Protein AF-A0A842URD5-F1 (afdb_monomer_lite)

pLDDT: mean 76.76, std 16.92, range [31.19, 93.69]

Structure (mmCIF, N/CA/C/O backbone):
data_AF-A0A842URD5-F1
#
_entry.id   AF-A0A842URD5-F1
#
loop_
_atom_site.group_PDB
_atom_site.id
_atom_site.type_symbol
_atom_site.label_atom_id
_atom_site.label_alt_id
_atom_site.label_comp_id
_atom_site.label_asym_id
_atom_site.label_entity_id
_atom_site.label_seq_id
_atom_site.pdbx_PDB_ins_code
_atom_site.Cartn_x
_atom_site.Cartn_y
_atom_site.Cartn_z
_atom_site.occupancy
_atom_site.B_iso_or_equiv
_atom_site.auth_seq_id
_atom_site.auth_comp_id
_atom_site.auth_asym_id
_atom_site.auth_atom_id
_atom_site.pdbx_PDB_model_num
ATOM 1 N N . MET A 1 1 ? -5.415 -25.106 41.824 1.00 40.09 1 MET A N 1
ATOM 2 C CA . MET A 1 1 ? -5.803 -23.867 41.121 1.00 40.09 1 MET A CA 1
ATOM 3 C C . MET A 1 1 ? -5.615 -24.145 39.651 1.00 40.09 1 MET A C 1
ATOM 5 O O . MET A 1 1 ? -4.480 -24.318 39.227 1.00 40.09 1 MET A O 1
ATOM 9 N N . GLU A 1 2 ? -6.712 -24.324 38.928 1.00 31.70 2 GLU A N 1
ATOM 10 C CA . GLU A 1 2 ? -6.684 -24.533 37.482 1.00 31.70 2 GLU A CA 1
ATOM 11 C C . GLU A 1 2 ? -6.420 -23.184 36.807 1.00 31.70 2 GLU A C 1
ATOM 13 O O . GLU A 1 2 ? -7.100 -22.195 37.068 1.00 31.70 2 GLU A O 1
ATOM 18 N N . THR A 1 3 ? -5.358 -23.124 36.011 1.00 33.69 3 THR A N 1
ATOM 19 C CA . THR A 1 3 ? -5.001 -21.979 35.174 1.00 33.69 3 THR A CA 1
ATOM 20 C C . THR A 1 3 ? -5.873 -21.987 33.925 1.00 33.69 3 THR A C 1
ATOM 22 O O . THR A 1 3 ? -5.652 -22.809 33.037 1.00 33.69 3 THR A O 1
ATOM 25 N N . GLU A 1 4 ? -6.831 -21.065 33.832 1.00 31.41 4 GLU A N 1
ATOM 26 C CA . GLU A 1 4 ? -7.475 -20.737 32.558 1.00 31.41 4 GLU A CA 1
ATOM 27 C C . GLU A 1 4 ? -6.452 -20.048 31.647 1.00 31.41 4 GLU A C 1
ATOM 29 O O . GLU A 1 4 ? -6.056 -18.898 31.848 1.00 31.41 4 GLU A O 1
ATOM 34 N N . VAL A 1 5 ? -5.982 -20.786 30.645 1.00 34.75 5 VAL A N 1
ATOM 35 C CA . VAL A 1 5 ? -5.224 -20.231 29.526 1.00 34.75 5 VAL A CA 1
ATOM 36 C C . VAL A 1 5 ? -6.236 -19.577 28.590 1.00 34.75 5 VAL A C 1
ATOM 38 O O . VAL A 1 5 ? -6.993 -20.267 27.912 1.00 34.75 5 VAL A O 1
ATOM 41 N N . VAL A 1 6 ? -6.275 -18.244 28.569 1.00 40.06 6 VAL A N 1
ATOM 42 C CA . VAL A 1 6 ? -7.093 -17.496 27.606 1.00 40.06 6 VAL A CA 1
ATOM 43 C C . VAL A 1 6 ? -6.452 -17.637 26.223 1.00 40.06 6 VAL A C 1
ATOM 45 O O . VAL A 1 6 ? -5.390 -17.075 25.952 1.00 40.06 6 VAL A O 1
ATOM 48 N N . ASP A 1 7 ? -7.081 -18.442 25.370 1.00 36.78 7 ASP A N 1
ATOM 49 C CA . ASP A 1 7 ? -6.640 -18.742 24.008 1.00 36.78 7 ASP A CA 1
ATOM 50 C C . ASP A 1 7 ? -7.129 -17.644 23.044 1.00 36.78 7 ASP A C 1
ATOM 52 O O . ASP A 1 7 ? -8.293 -17.606 22.641 1.00 36.78 7 ASP A O 1
ATOM 56 N N . PHE A 1 8 ? -6.243 -16.709 22.691 1.00 43.38 8 PHE A N 1
ATOM 57 C CA . PHE A 1 8 ? -6.520 -15.639 21.727 1.00 43.38 8 PHE A CA 1
ATOM 58 C C . PHE A 1 8 ? -6.320 -16.146 20.296 1.00 43.38 8 PHE A C 1
ATOM 60 O O . PHE A 1 8 ? -5.357 -15.784 19.617 1.00 43.38 8 PHE A O 1
ATOM 67 N N . ARG A 1 9 ? -7.221 -17.011 19.825 1.00 37.06 9 ARG A N 1
ATOM 68 C CA . ARG A 1 9 ? -7.189 -17.451 18.426 1.00 37.06 9 ARG A CA 1
ATOM 69 C C . ARG A 1 9 ? -7.555 -16.299 17.484 1.00 37.06 9 ARG A C 1
ATOM 71 O O . ARG A 1 9 ? -8.399 -15.469 17.832 1.00 37.06 9 ARG A O 1
ATOM 78 N N . PRO A 1 10 ? -6.989 -16.269 16.263 1.00 39.41 10 PRO A N 1
ATOM 79 C CA . PRO A 1 10 ? -7.524 -15.450 15.184 1.00 39.41 10 PRO A CA 1
ATOM 80 C C . PRO A 1 10 ? -9.012 -15.767 15.026 1.00 39.41 10 PRO A C 1
ATOM 82 O O . PRO A 1 10 ? -9.386 -16.943 15.033 1.00 39.41 10 PRO A O 1
ATOM 85 N N . ILE A 1 11 ? -9.852 -14.738 14.890 1.00 48.94 11 ILE A N 1
ATOM 86 C CA . ILE A 1 11 ? -11.279 -14.916 14.604 1.00 48.94 11 ILE A CA 1
ATOM 87 C C . ILE A 1 11 ? -11.372 -15.618 13.246 1.00 48.94 11 ILE A C 1
ATOM 89 O O . ILE A 1 11 ? -11.252 -14.992 12.195 1.00 48.94 11 ILE A O 1
ATOM 93 N N . THR A 1 12 ? -11.515 -16.939 13.284 1.00 40.09 12 THR A N 1
ATOM 94 C CA . THR A 1 12 ? -11.822 -17.775 12.130 1.00 40.09 12 THR A CA 1
ATOM 95 C C . THR A 1 12 ? -13.333 -17.893 12.050 1.00 40.09 12 THR A C 1
ATOM 97 O O . THR A 1 12 ? -14.020 -17.990 13.067 1.00 40.09 12 THR A O 1
ATOM 100 N N . ASP A 1 13 ? -13.850 -17.805 10.830 1.00 43.28 13 ASP A N 1
ATOM 101 C CA . ASP A 1 13 ? -15.269 -17.651 10.506 1.00 43.28 13 ASP A CA 1
ATOM 102 C C . ASP A 1 13 ? -16.054 -18.970 10.673 1.00 43.28 13 ASP A C 1
ATOM 104 O O . ASP A 1 13 ? -16.799 -19.403 9.798 1.00 43.28 13 ASP A O 1
ATOM 108 N N . CYS A 1 14 ? -15.875 -19.651 11.805 1.00 35.50 14 CYS A N 1
ATOM 109 C CA . CYS A 1 14 ? -16.468 -20.954 12.068 1.00 35.50 14 CYS A CA 1
ATOM 110 C C . CYS A 1 14 ? -17.190 -20.957 13.419 1.00 35.50 14 CYS A C 1
ATOM 112 O O . CYS A 1 14 ? -16.560 -21.042 14.468 1.00 35.50 14 CYS A O 1
ATOM 114 N N . GLY A 1 15 ? -18.526 -20.956 13.376 1.00 33.28 15 GLY A N 1
ATOM 115 C CA . GLY A 1 15 ? -19.343 -21.530 14.450 1.00 33.28 15 GLY A CA 1
ATOM 116 C C . GLY A 1 15 ? -20.158 -20.551 15.295 1.00 33.28 15 GLY A C 1
ATOM 117 O O . GLY A 1 15 ? -19.726 -20.109 16.350 1.00 33.28 15 GLY A O 1
ATOM 118 N N . VAL A 1 16 ? -21.384 -20.288 14.832 1.00 40.12 16 VAL A N 1
ATOM 119 C CA . VAL A 1 16 ? -22.633 -20.270 15.621 1.00 40.12 16 VAL A CA 1
ATOM 120 C C . VAL A 1 16 ? -22.532 -19.708 17.051 1.00 40.12 16 VAL A C 1
ATOM 122 O O . VAL A 1 16 ? -22.500 -20.485 17.984 1.00 40.12 16 VAL A O 1
ATOM 125 N N . TYR A 1 17 ? -22.565 -18.381 17.227 1.00 33.78 17 TYR A N 1
ATOM 126 C CA . TYR A 1 17 ? -23.251 -17.680 18.333 1.00 33.78 17 TYR A CA 1
ATOM 127 C C . TYR A 1 17 ? -23.357 -16.172 17.991 1.00 33.78 17 TYR A C 1
ATOM 129 O O . TYR A 1 17 ? -22.358 -15.487 17.795 1.00 33.78 17 TYR A O 1
ATOM 137 N N . TYR A 1 18 ? -24.603 -15.692 17.893 1.00 41.97 18 TYR A N 1
ATOM 138 C CA . TYR A 1 18 ? -25.088 -14.304 17.774 1.00 41.97 18 TYR A CA 1
ATOM 139 C C . TYR A 1 18 ? -24.598 -13.403 16.608 1.00 41.97 18 TYR A C 1
ATOM 141 O O . TYR A 1 18 ? -23.429 -13.046 16.464 1.00 41.97 18 TYR A O 1
ATOM 149 N N . ASN A 1 19 ? -25.583 -12.946 15.819 1.00 45.47 19 ASN A N 1
ATOM 150 C CA . ASN A 1 19 ? -25.526 -11.974 14.713 1.00 45.47 19 ASN A CA 1
ATOM 151 C C . ASN A 1 19 ? -25.097 -10.556 15.153 1.00 45.47 19 ASN A C 1
ATOM 153 O O . ASN A 1 19 ? -25.829 -9.586 14.962 1.00 45.47 19 ASN A O 1
ATOM 157 N N . LYS A 1 20 ? -23.907 -10.390 15.734 1.00 59.31 20 LYS A N 1
ATOM 158 C CA . LYS A 1 20 ? -23.281 -9.065 15.810 1.00 59.31 20 LYS A CA 1
ATOM 159 C C . LYS A 1 20 ? -22.538 -8.791 14.497 1.00 59.31 20 LYS A C 1
ATOM 161 O O . LYS A 1 20 ? -21.762 -9.650 14.064 1.00 59.31 20 LYS A O 1
ATOM 166 N N . PRO A 1 21 ? -22.737 -7.618 13.860 1.00 82.56 21 PRO A N 1
ATOM 167 C CA . PRO A 1 21 ? -21.911 -7.187 12.734 1.00 82.56 21 PRO A CA 1
ATOM 168 C C . PRO A 1 21 ? -20.426 -7.305 13.099 1.00 82.56 21 PRO A C 1
ATOM 170 O O . PRO A 1 21 ? -20.070 -7.039 14.246 1.00 82.56 21 PRO A O 1
ATOM 173 N N . LYS A 1 22 ? -19.556 -7.666 12.145 1.00 85.00 22 LYS A N 1
ATOM 174 C CA . LYS A 1 22 ? -18.106 -7.860 12.374 1.00 85.00 22 LYS A CA 1
ATOM 175 C C . LYS A 1 22 ? -17.465 -6.714 13.176 1.00 85.00 22 LYS A C 1
ATOM 177 O O . LYS A 1 22 ? -16.695 -6.964 14.093 1.00 85.00 22 LYS A O 1
ATOM 182 N N . GLU A 1 23 ? -17.866 -5.472 12.905 1.00 87.62 23 GLU A N 1
ATOM 183 C CA . GLU A 1 23 ? -17.481 -4.286 13.689 1.00 87.62 23 GLU A CA 1
ATOM 184 C C . GLU A 1 23 ? -17.800 -4.399 15.183 1.00 87.62 23 GLU A C 1
ATOM 186 O O . GLU A 1 23 ? -16.939 -4.116 16.008 1.00 87.62 23 GLU A O 1
ATOM 191 N N . GLY A 1 24 ? -19.015 -4.827 15.535 1.00 87.81 24 GLY A N 1
ATOM 192 C CA . GLY A 1 24 ? -19.433 -4.986 16.926 1.00 87.81 24 GLY A CA 1
ATOM 193 C C . GLY A 1 24 ? -18.620 -6.053 17.654 1.00 87.81 24 GLY A C 1
ATOM 194 O O . GLY A 1 24 ? -18.251 -5.841 18.801 1.00 87.81 24 GLY A O 1
ATOM 195 N N . LYS A 1 25 ? -18.270 -7.152 16.969 1.00 89.62 25 LYS A N 1
ATOM 196 C CA . LYS A 1 25 ? -17.397 -8.197 17.532 1.00 89.62 25 LYS A CA 1
ATOM 197 C C . LYS A 1 25 ? -15.987 -7.671 17.818 1.00 89.62 25 LYS A C 1
ATOM 199 O O . LYS A 1 25 ? -15.429 -7.971 18.867 1.00 89.62 25 LYS A O 1
ATOM 204 N N . ILE A 1 26 ? -15.424 -6.869 16.908 1.00 91.38 26 ILE A N 1
ATOM 205 C CA . ILE A 1 26 ? -14.096 -6.264 17.093 1.00 91.38 26 ILE A CA 1
ATOM 206 C C . ILE A 1 26 ? -14.105 -5.285 18.274 1.00 91.38 26 ILE A C 1
ATOM 208 O O . ILE A 1 26 ? -13.210 -5.339 19.111 1.00 91.38 26 ILE A O 1
ATOM 212 N N . LEU A 1 27 ? -15.115 -4.411 18.358 1.00 91.81 27 LEU A N 1
ATOM 213 C CA . LEU A 1 27 ? -15.223 -3.418 19.434 1.00 91.81 27 LEU A CA 1
ATOM 214 C C . LEU A 1 27 ? -15.433 -4.066 20.809 1.00 91.81 27 LEU A C 1
ATOM 216 O O . LEU A 1 27 ? -14.794 -3.658 21.770 1.00 91.81 27 LEU A O 1
ATOM 220 N N . GLU A 1 28 ? -16.262 -5.104 20.893 1.00 90.88 28 GLU A N 1
ATOM 221 C CA . GLU A 1 28 ? -16.478 -5.861 22.131 1.00 90.88 28 GLU A CA 1
ATOM 222 C C . GLU A 1 28 ? -15.205 -6.590 22.585 1.00 90.88 28 GLU A C 1
ATOM 224 O O . GLU A 1 28 ? -14.839 -6.524 23.757 1.00 90.88 28 GLU A O 1
ATOM 229 N N . ALA A 1 29 ? -14.478 -7.229 21.661 1.00 91.25 29 ALA A N 1
ATOM 230 C CA . ALA A 1 29 ? -13.192 -7.852 21.973 1.00 91.25 29 ALA A CA 1
ATOM 231 C C . ALA A 1 29 ? -12.154 -6.816 22.436 1.00 91.25 29 ALA A C 1
ATOM 233 O O . ALA A 1 29 ? -11.402 -7.066 23.380 1.00 91.25 29 ALA A O 1
ATOM 234 N N . LEU A 1 30 ? -12.129 -5.636 21.806 1.00 90.94 30 LEU A N 1
ATOM 235 C CA . LEU A 1 30 ? -11.280 -4.526 22.231 1.00 90.94 30 LEU A CA 1
ATOM 236 C C . LEU A 1 30 ? -11.625 -4.071 23.644 1.00 90.94 30 LEU A C 1
ATOM 238 O O . LEU A 1 30 ? -10.719 -3.943 24.455 1.00 90.94 30 LEU A O 1
ATOM 242 N N . GLU A 1 31 ? -12.902 -3.865 23.952 1.00 89.38 31 GLU A N 1
ATOM 243 C CA . GLU A 1 31 ? -13.361 -3.452 25.280 1.00 89.38 31 GLU A CA 1
ATOM 244 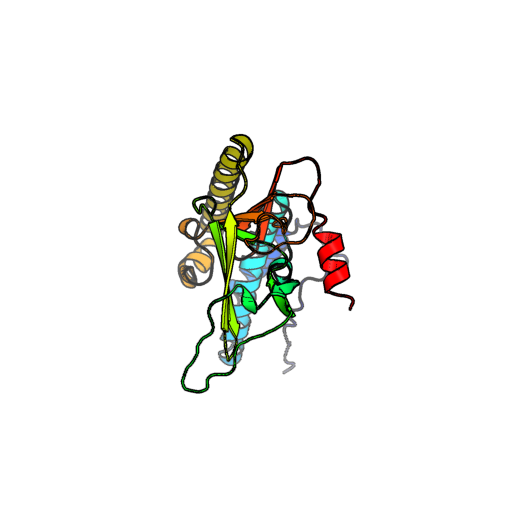C C . GLU A 1 31 ? -12.977 -4.476 26.359 1.00 89.38 31 GLU A C 1
ATOM 246 O O . GLU A 1 31 ? -12.416 -4.110 27.394 1.00 89.38 31 GLU A O 1
ATOM 251 N N . GLN A 1 32 ? -13.184 -5.769 26.092 1.00 89.31 32 GLN A N 1
ATOM 252 C CA . GLN A 1 32 ? -12.802 -6.850 27.005 1.00 89.31 32 GLN A CA 1
ATOM 253 C C . GLN A 1 32 ? -11.293 -6.870 27.274 1.00 89.31 32 GLN A C 1
ATOM 255 O O . GLN A 1 32 ? -10.865 -6.882 28.429 1.00 89.31 32 GLN A O 1
ATOM 260 N N . ILE A 1 33 ? -10.470 -6.833 26.221 1.00 87.31 33 ILE A N 1
ATOM 261 C CA . ILE A 1 33 ? -9.007 -6.861 26.357 1.00 87.31 33 ILE A CA 1
ATOM 262 C C . ILE A 1 33 ? -8.499 -5.574 27.005 1.00 87.31 33 ILE A C 1
ATOM 264 O O . ILE A 1 33 ? -7.572 -5.609 27.817 1.00 87.31 33 ILE A O 1
ATOM 268 N N . TYR A 1 34 ? -9.091 -4.431 26.668 1.00 82.50 34 TYR A N 1
ATOM 269 C CA . TYR A 1 34 ? -8.681 -3.141 27.199 1.00 82.50 34 TYR A CA 1
ATOM 270 C C . TYR A 1 34 ? -8.899 -3.063 28.713 1.00 82.50 34 TYR A C 1
ATOM 272 O O . TYR A 1 34 ? -7.962 -2.706 29.435 1.00 82.50 34 TYR A O 1
ATOM 280 N N . ASN A 1 35 ? -10.061 -3.519 29.188 1.00 83.50 35 ASN A N 1
ATOM 281 C CA . ASN A 1 35 ? -10.430 -3.546 30.606 1.00 83.50 35 ASN A CA 1
ATOM 282 C C . ASN A 1 35 ? -9.761 -4.684 31.400 1.00 83.50 35 ASN A C 1
ATOM 284 O O . ASN A 1 35 ? -9.674 -4.622 32.627 1.00 83.50 35 ASN A O 1
ATOM 288 N N . TYR A 1 36 ? -9.242 -5.713 30.725 1.00 85.06 36 TYR A N 1
ATOM 289 C CA . TYR A 1 36 ? -8.503 -6.796 31.370 1.00 85.06 36 TYR A CA 1
ATOM 290 C C . TYR A 1 36 ? -7.180 -6.297 31.971 1.00 85.06 36 TYR A C 1
ATOM 292 O O . TYR A 1 36 ? -6.369 -5.689 31.274 1.00 85.06 36 TYR A O 1
ATOM 300 N N . SER A 1 37 ? -6.919 -6.578 33.250 1.00 81.62 37 SER A N 1
ATOM 301 C CA . SER A 1 37 ? -5.630 -6.285 33.898 1.00 81.62 37 SER A CA 1
ATOM 302 C C . SER A 1 37 ? -4.678 -7.477 33.746 1.00 81.62 37 SER A C 1
ATOM 304 O O . SER A 1 37 ? -4.849 -8.466 34.460 1.00 81.62 37 SER A O 1
ATOM 306 N N . PRO A 1 38 ? -3.691 -7.432 32.828 1.00 79.31 38 PRO A N 1
ATOM 307 C CA . PRO A 1 38 ? -2.821 -8.573 32.588 1.00 79.31 38 PRO A CA 1
ATOM 308 C C . PRO A 1 38 ? -1.815 -8.754 33.725 1.00 79.31 38 PRO A C 1
ATOM 310 O O . PRO A 1 38 ? -1.352 -7.790 34.341 1.00 79.31 38 PRO A O 1
ATOM 313 N N . LEU A 1 39 ? -1.383 -9.997 33.931 1.00 79.06 39 LEU A N 1
ATOM 314 C CA . LEU A 1 39 ? -0.141 -10.255 34.654 1.00 79.06 39 LEU A CA 1
ATOM 315 C C . LEU A 1 39 ? 1.037 -9.635 33.885 1.00 79.06 39 LEU A C 1
ATOM 317 O O . LEU A 1 39 ? 0.997 -9.503 32.660 1.00 79.06 39 LEU A O 1
ATOM 321 N N . ARG A 1 40 ? 2.129 -9.292 34.580 1.00 76.12 40 ARG A N 1
ATOM 322 C CA . ARG A 1 40 ? 3.300 -8.635 33.962 1.00 76.12 40 ARG A CA 1
ATOM 323 C C . ARG A 1 40 ? 3.851 -9.405 32.752 1.00 76.12 40 ARG A C 1
ATOM 325 O O . ARG A 1 40 ? 4.266 -8.789 31.779 1.00 76.12 40 ARG A O 1
ATOM 332 N N . THR A 1 41 ? 3.803 -10.735 32.792 1.00 80.00 41 THR A N 1
ATOM 333 C CA . THR A 1 41 ? 4.245 -11.635 31.713 1.00 80.00 41 THR A CA 1
ATOM 334 C C . THR A 1 41 ? 3.338 -11.630 30.477 1.00 80.00 41 THR A C 1
ATOM 336 O O . THR A 1 41 ? 3.756 -12.094 29.425 1.00 80.00 41 THR A O 1
ATOM 339 N N . GLN A 1 42 ? 2.117 -11.100 30.577 1.00 82.19 42 GLN A N 1
ATOM 340 C CA . GLN A 1 42 ? 1.115 -11.064 29.503 1.00 82.19 42 GLN A CA 1
ATOM 341 C C . GLN A 1 42 ? 0.941 -9.663 28.897 1.00 82.19 42 GLN A C 1
ATOM 343 O O . GLN A 1 42 ? 0.123 -9.471 27.996 1.00 82.19 42 GLN A O 1
ATOM 348 N N . SER A 1 43 ? 1.692 -8.670 29.385 1.00 81.38 43 SER A N 1
ATOM 349 C CA . SER A 1 43 ? 1.565 -7.273 28.955 1.00 81.38 43 SER A CA 1
ATOM 350 C C . SER A 1 43 ? 1.814 -7.101 27.453 1.00 81.38 43 SER A C 1
ATOM 352 O O . SER A 1 43 ? 1.045 -6.418 26.775 1.00 81.38 43 SER A O 1
ATOM 354 N N . ASP A 1 44 ? 2.842 -7.759 26.914 1.00 85.06 44 ASP A N 1
ATOM 355 C CA . ASP A 1 44 ? 3.170 -7.679 25.486 1.00 85.06 44 ASP A CA 1
ATOM 356 C C . ASP A 1 44 ? 2.129 -8.395 24.624 1.00 85.06 44 ASP A C 1
ATOM 358 O O . ASP A 1 44 ? 1.712 -7.875 23.588 1.00 85.06 44 ASP A O 1
ATOM 362 N N . THR A 1 45 ? 1.626 -9.542 25.085 1.00 86.69 45 THR A N 1
ATOM 363 C CA . THR A 1 45 ? 0.535 -10.270 24.425 1.00 86.69 45 THR A CA 1
ATOM 364 C C . THR A 1 45 ? -0.727 -9.416 24.349 1.00 86.69 45 THR A C 1
ATOM 366 O O . THR A 1 45 ? -1.303 -9.279 23.270 1.00 86.69 45 THR A O 1
ATOM 369 N N . LYS A 1 46 ? -1.120 -8.769 25.458 1.00 86.69 46 LYS A N 1
ATOM 370 C CA . LYS A 1 46 ? -2.248 -7.828 25.483 1.00 86.69 46 LYS A CA 1
ATOM 371 C C . LYS A 1 46 ? -2.026 -6.693 24.489 1.00 86.69 46 LYS A C 1
ATOM 373 O O . LYS A 1 46 ? -2.915 -6.399 23.693 1.00 86.69 46 LYS A O 1
ATOM 378 N N . LYS A 1 47 ? -0.851 -6.056 24.522 1.00 86.94 47 LYS A N 1
ATOM 379 C CA . LYS A 1 47 ? -0.527 -4.946 23.619 1.00 86.94 47 LYS A CA 1
ATOM 380 C C . LYS A 1 47 ? -0.662 -5.376 22.158 1.00 86.94 47 LYS A C 1
ATOM 382 O O . LYS A 1 47 ? -1.355 -4.708 21.399 1.00 86.94 47 LYS A O 1
ATOM 387 N N . ASN A 1 48 ? -0.079 -6.509 21.777 1.00 88.94 48 ASN A N 1
ATOM 388 C CA . ASN A 1 48 ? -0.156 -7.022 20.409 1.00 88.94 48 ASN A CA 1
ATOM 389 C C . ASN A 1 48 ? -1.591 -7.370 19.993 1.00 88.94 48 ASN A C 1
ATOM 391 O O . ASN A 1 48 ? -1.992 -7.050 18.872 1.00 88.94 48 ASN A O 1
ATOM 395 N N . ALA A 1 49 ? -2.387 -7.961 20.888 1.00 89.25 49 ALA A N 1
ATOM 396 C CA . ALA A 1 49 ? -3.792 -8.258 20.623 1.00 89.25 49 ALA A CA 1
ATOM 397 C C . ALA A 1 49 ? -4.612 -6.978 20.388 1.00 89.25 49 ALA A C 1
ATOM 399 O O . ALA A 1 49 ? -5.354 -6.895 19.410 1.00 89.25 49 ALA A O 1
ATOM 400 N N . VAL A 1 50 ? -4.412 -5.946 21.218 1.00 90.50 50 VAL A N 1
ATOM 401 C CA . VAL A 1 50 ? -5.030 -4.624 21.030 1.00 90.50 50 VAL A CA 1
ATOM 402 C C . VAL A 1 50 ? -4.640 -4.035 19.675 1.00 90.50 50 VAL A C 1
ATOM 404 O O . VAL A 1 50 ? -5.514 -3.653 18.900 1.00 90.50 50 VAL A O 1
ATOM 407 N N . LEU A 1 51 ? -3.343 -4.006 19.353 1.00 90.38 51 LEU A N 1
ATOM 408 C CA . LEU A 1 51 ? -2.860 -3.466 18.080 1.00 90.38 51 LEU A CA 1
ATOM 409 C C . LEU A 1 51 ? -3.454 -4.204 16.873 1.00 90.38 51 LEU A C 1
ATOM 411 O O . LEU A 1 51 ? -3.823 -3.570 15.885 1.00 90.38 51 LEU A O 1
ATOM 415 N N . THR A 1 52 ? -3.589 -5.525 16.975 1.00 91.19 52 THR A N 1
ATOM 416 C CA . THR A 1 52 ? -4.171 -6.376 15.929 1.00 91.19 52 THR A CA 1
ATOM 417 C C . THR A 1 52 ? -5.654 -6.085 15.725 1.00 91.19 52 THR A C 1
ATOM 419 O O . THR A 1 52 ? -6.104 -5.946 14.592 1.00 91.19 52 THR A O 1
ATOM 422 N N . LEU A 1 53 ? -6.425 -5.951 16.805 1.00 92.06 53 LEU A N 1
ATOM 423 C CA . LEU A 1 53 ? -7.858 -5.675 16.709 1.00 92.06 53 LEU A CA 1
ATOM 424 C C . LEU A 1 53 ? -8.151 -4.272 16.169 1.00 92.06 53 LEU A C 1
ATOM 426 O O . LEU A 1 53 ? -9.078 -4.107 15.378 1.00 92.06 53 LEU A O 1
ATOM 430 N N . VAL A 1 54 ? -7.357 -3.266 16.549 1.00 92.25 54 VAL A N 1
ATOM 431 C CA . VAL A 1 54 ? -7.480 -1.924 15.964 1.00 92.25 54 VAL A CA 1
ATOM 432 C C . VAL A 1 54 ? -7.115 -1.945 14.475 1.00 92.25 54 VAL A C 1
ATOM 434 O O . VAL A 1 54 ? -7.835 -1.350 13.673 1.00 92.25 54 VAL A O 1
ATOM 437 N N . ASP A 1 55 ? -6.057 -2.667 14.079 1.00 90.88 55 ASP A N 1
ATOM 438 C CA . ASP A 1 55 ? -5.710 -2.862 12.660 1.00 90.88 55 ASP A CA 1
ATOM 439 C C . ASP A 1 55 ? -6.867 -3.497 11.879 1.00 90.88 55 ASP A C 1
ATOM 441 O O . ASP A 1 55 ? -7.272 -2.989 10.834 1.00 90.88 55 ASP A O 1
ATOM 445 N N . GLU A 1 56 ? -7.453 -4.566 12.422 1.00 91.00 56 GLU A N 1
ATOM 446 C CA . GLU A 1 56 ? -8.583 -5.267 11.811 1.00 91.00 56 GLU A CA 1
ATOM 447 C C . GLU A 1 56 ? -9.835 -4.378 11.741 1.00 91.00 56 GLU A C 1
ATOM 449 O O . GLU A 1 56 ? -10.602 -4.470 10.781 1.00 91.00 56 GLU A O 1
ATOM 454 N N . TRP A 1 57 ? -10.033 -3.465 12.699 1.00 93.44 57 TRP A N 1
ATOM 455 C CA . TRP A 1 57 ? -11.107 -2.476 12.630 1.00 93.44 57 TRP A CA 1
ATOM 456 C C . TRP A 1 57 ? -10.918 -1.523 11.444 1.00 93.44 57 TRP A C 1
ATOM 458 O O . TRP A 1 57 ? -11.844 -1.355 10.644 1.00 93.44 57 TRP A O 1
ATOM 468 N N . PHE A 1 58 ? -9.728 -0.931 11.281 1.00 91.56 58 PHE A N 1
ATOM 469 C CA . PHE A 1 58 ? -9.438 -0.054 10.138 1.00 91.56 58 PHE A CA 1
ATOM 470 C C . PHE A 1 58 ? -9.564 -0.802 8.818 1.00 91.56 58 PHE A C 1
ATOM 472 O O . PHE A 1 58 ? -10.234 -0.325 7.899 1.00 91.56 58 PHE A O 1
ATOM 479 N N . ARG A 1 59 ? -8.996 -2.007 8.753 1.00 90.75 59 ARG A N 1
ATOM 480 C CA . ARG A 1 59 ? -9.103 -2.898 7.601 1.00 90.75 59 ARG A CA 1
ATOM 481 C C . ARG A 1 59 ? -10.557 -3.170 7.240 1.00 90.75 59 ARG A C 1
ATOM 483 O O . ARG A 1 59 ? -10.941 -3.000 6.084 1.00 90.75 59 ARG A O 1
ATOM 490 N N . PHE A 1 60 ? -11.390 -3.524 8.218 1.00 91.31 60 PHE A N 1
ATOM 491 C CA . PHE A 1 60 ? -12.819 -3.742 8.007 1.00 91.31 60 PHE A CA 1
ATOM 492 C C . PHE A 1 60 ? -13.510 -2.488 7.456 1.00 91.31 60 PHE A C 1
ATOM 494 O O . PHE A 1 60 ? -14.313 -2.587 6.530 1.00 91.31 60 PHE A O 1
ATOM 501 N N . LYS A 1 61 ? -13.197 -1.298 7.984 1.00 91.62 61 LYS A N 1
ATOM 502 C CA . LYS A 1 61 ? -13.782 -0.038 7.502 1.00 91.62 61 LYS A CA 1
ATOM 503 C C . LYS A 1 61 ? -13.382 0.300 6.074 1.00 91.62 61 LYS A C 1
ATOM 505 O O . LYS A 1 61 ? -14.243 0.705 5.295 1.00 91.62 61 LYS A O 1
ATOM 510 N N . MET A 1 62 ? -12.111 0.120 5.740 1.00 90.31 62 MET A N 1
ATOM 511 C CA . MET A 1 62 ? -11.584 0.399 4.407 1.00 90.31 62 MET A CA 1
ATOM 512 C C . MET A 1 62 ? -12.095 -0.600 3.373 1.00 90.31 62 MET A C 1
ATOM 514 O O . MET A 1 62 ? -12.541 -0.191 2.303 1.00 90.31 62 MET A O 1
ATOM 518 N N . SER A 1 63 ? -12.157 -1.883 3.732 1.00 88.19 63 SER A N 1
ATOM 519 C CA . SER A 1 63 ? -12.592 -2.967 2.838 1.00 88.19 63 SER A CA 1
ATOM 520 C C . SER A 1 63 ? -14.063 -2.868 2.413 1.00 88.19 63 SER A C 1
ATOM 522 O O . SER A 1 63 ? -14.473 -3.470 1.429 1.00 88.19 63 SER A O 1
ATOM 524 N N . ARG A 1 64 ? -14.885 -2.084 3.127 1.00 89.81 64 ARG A N 1
ATOM 525 C CA . ARG A 1 64 ? -16.266 -1.768 2.706 1.00 89.81 64 ARG A CA 1
ATOM 526 C C . ARG A 1 64 ? -16.340 -0.774 1.547 1.00 89.81 64 ARG A C 1
ATOM 528 O O . ARG A 1 64 ? -17.425 -0.555 1.012 1.00 89.81 64 ARG A O 1
ATOM 535 N N . HIS A 1 65 ? -15.233 -0.115 1.233 1.00 89.38 65 HIS A N 1
ATOM 536 C CA . HIS A 1 65 ? -15.157 0.942 0.230 1.00 89.38 65 HIS A CA 1
ATOM 537 C C . HIS A 1 65 ? -14.172 0.615 -0.886 1.00 89.38 65 HIS A C 1
ATOM 539 O O . HIS A 1 65 ? -14.418 0.997 -2.023 1.00 89.38 65 HIS A O 1
ATOM 545 N N . TYR A 1 66 ? -13.093 -0.091 -0.563 1.00 90.25 66 TYR A N 1
ATOM 546 C CA . TYR A 1 66 ? -12.004 -0.375 -1.486 1.00 90.25 66 TYR A CA 1
ATOM 547 C C . TYR A 1 66 ? -11.587 -1.833 -1.371 1.00 90.25 66 TYR A C 1
ATOM 549 O O . TYR A 1 66 ? -11.610 -2.406 -0.282 1.00 90.25 66 TYR A O 1
ATOM 557 N N . LYS 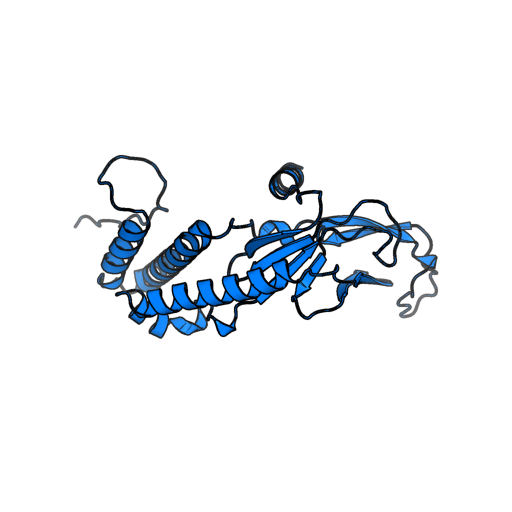A 1 67 ? -11.170 -2.426 -2.487 1.00 88.12 67 LYS A N 1
ATOM 558 C CA . LYS A 1 67 ? -10.611 -3.778 -2.496 1.00 88.12 67 LYS A CA 1
ATOM 559 C C . LYS A 1 67 ? -9.225 -3.741 -1.849 1.00 88.12 67 LYS A C 1
ATOM 561 O O . LYS A 1 67 ? -8.362 -2.992 -2.301 1.00 88.12 67 LYS A O 1
ATOM 566 N N . GLU A 1 68 ? -9.018 -4.513 -0.785 1.00 88.44 68 GLU A N 1
ATOM 567 C CA . GLU A 1 68 ? -7.685 -4.706 -0.201 1.00 88.44 68 GLU A CA 1
ATOM 568 C C . GLU A 1 68 ? -6.804 -5.456 -1.205 1.00 88.44 68 GLU A C 1
ATOM 570 O O . GLU A 1 68 ? -7.234 -6.445 -1.802 1.00 88.44 68 GLU A O 1
ATOM 575 N N . LEU A 1 69 ? -5.578 -4.977 -1.397 1.00 84.19 69 LEU A N 1
ATOM 576 C CA . LEU A 1 69 ? -4.576 -5.648 -2.211 1.00 84.19 69 LEU A CA 1
ATOM 577 C C . LEU A 1 69 ? -3.602 -6.404 -1.304 1.00 84.19 69 LEU A C 1
ATOM 579 O O . LEU A 1 69 ? -3.315 -5.992 -0.178 1.00 84.19 69 LEU A O 1
ATOM 583 N N . SER A 1 70 ? -3.069 -7.520 -1.794 1.00 84.94 70 SER A N 1
ATOM 584 C CA . SER A 1 70 ? -2.002 -8.225 -1.084 1.00 84.94 70 SER A CA 1
ATOM 585 C C . SER A 1 70 ? -0.723 -7.380 -1.105 1.00 84.94 70 SER A C 1
ATOM 587 O O . SER A 1 70 ? -0.297 -6.983 -2.191 1.00 84.94 70 SER A O 1
ATOM 589 N N . PRO A 1 71 ? -0.051 -7.142 0.037 1.00 84.62 71 PRO A N 1
ATOM 590 C CA . PRO A 1 71 ? 1.253 -6.476 0.047 1.00 84.62 71 PRO A CA 1
ATOM 591 C C . PRO A 1 71 ? 2.312 -7.207 -0.789 1.00 84.62 71 PRO A C 1
ATOM 593 O O . PRO A 1 71 ? 3.182 -6.556 -1.354 1.00 84.62 71 PRO A O 1
ATOM 596 N N . LYS A 1 72 ? 2.184 -8.535 -0.941 1.00 84.44 72 LYS A N 1
ATOM 597 C CA . LYS A 1 72 ? 3.100 -9.355 -1.751 1.00 84.44 72 LYS A CA 1
ATOM 598 C C . LYS A 1 72 ? 3.138 -8.954 -3.226 1.00 84.44 72 LYS A C 1
ATOM 600 O O . LYS A 1 72 ? 4.093 -9.281 -3.914 1.00 84.44 72 LYS A O 1
ATOM 605 N N . LEU A 1 73 ? 2.120 -8.238 -3.710 1.00 81.75 73 LEU A N 1
ATOM 606 C CA . LEU A 1 73 ? 2.082 -7.709 -5.074 1.00 81.75 73 LEU A CA 1
ATOM 607 C C . LEU A 1 73 ? 3.320 -6.857 -5.399 1.00 81.75 73 LEU A C 1
ATOM 609 O O . LEU A 1 73 ? 3.813 -6.882 -6.522 1.00 81.75 73 LEU A O 1
ATOM 613 N N . PHE A 1 74 ? 3.818 -6.102 -4.417 1.00 83.31 74 PHE A N 1
ATOM 614 C CA . PHE A 1 74 ? 4.973 -5.219 -4.591 1.00 83.31 74 PHE A CA 1
ATOM 615 C C . PHE A 1 74 ? 6.313 -5.953 -4.514 1.00 83.31 74 PHE A C 1
ATOM 617 O O . PHE A 1 74 ? 7.333 -5.379 -4.886 1.00 83.31 74 PHE A O 1
ATOM 624 N N . ASP A 1 75 ? 6.298 -7.207 -4.064 1.00 86.00 75 ASP A N 1
ATOM 625 C CA . ASP A 1 75 ? 7.474 -8.073 -4.014 1.00 86.00 75 ASP A CA 1
ATOM 626 C C . ASP A 1 75 ? 7.626 -8.897 -5.302 1.00 86.00 75 ASP A C 1
ATOM 628 O O . ASP A 1 75 ? 8.651 -9.546 -5.500 1.00 86.00 75 ASP A O 1
ATOM 632 N N . LEU A 1 76 ? 6.616 -8.880 -6.183 1.00 84.25 76 LEU A N 1
ATOM 633 C CA . LEU A 1 76 ? 6.657 -9.598 -7.451 1.00 84.25 76 LEU A CA 1
ATOM 634 C C . LEU A 1 76 ? 7.741 -9.025 -8.359 1.00 84.25 76 LEU A C 1
ATOM 636 O O . LEU A 1 76 ? 7.897 -7.807 -8.474 1.00 84.25 76 LEU A O 1
ATOM 640 N N . GLN A 1 77 ? 8.458 -9.913 -9.041 1.00 86.81 77 GLN A N 1
ATOM 641 C CA . GLN A 1 77 ? 9.552 -9.567 -9.939 1.00 86.81 77 GLN A CA 1
ATOM 642 C C . GLN A 1 77 ? 9.320 -10.148 -11.333 1.00 86.81 77 GLN A C 1
ATOM 644 O O . GLN A 1 77 ? 8.581 -11.115 -11.507 1.00 86.81 77 GLN A O 1
ATOM 649 N N . ARG A 1 78 ? 9.954 -9.539 -12.332 1.00 81.62 78 ARG A N 1
ATOM 650 C CA . ARG A 1 78 ? 10.066 -10.061 -13.693 1.00 81.62 78 ARG A CA 1
ATOM 651 C C . ARG A 1 78 ? 11.509 -10.010 -14.151 1.00 81.62 78 ARG A C 1
ATOM 653 O O . ARG A 1 78 ? 12.218 -9.043 -13.870 1.00 81.62 78 ARG A O 1
ATOM 660 N N . GLU A 1 79 ? 11.889 -11.011 -14.925 1.00 83.75 79 GLU A N 1
ATOM 661 C CA . GLU A 1 79 ? 13.188 -11.049 -15.574 1.00 83.75 79 GLU A CA 1
ATOM 662 C C . GLU A 1 79 ? 13.167 -10.151 -16.821 1.00 83.75 79 GLU A C 1
ATOM 664 O O . GLU A 1 79 ? 12.282 -10.250 -17.676 1.00 83.75 79 GLU A O 1
ATOM 669 N N . VAL A 1 80 ? 14.157 -9.272 -16.943 1.00 82.50 80 VAL A N 1
ATOM 670 C CA . VAL A 1 80 ? 14.423 -8.486 -18.150 1.00 82.50 80 VAL A CA 1
ATOM 671 C C . VAL A 1 80 ? 15.823 -8.783 -18.659 1.00 82.50 80 VAL A C 1
ATOM 673 O O . VAL A 1 80 ? 16.756 -8.990 -17.887 1.00 82.50 80 VAL A O 1
ATOM 676 N N . THR A 1 81 ? 15.982 -8.810 -19.980 1.00 81.06 81 THR A N 1
ATOM 677 C CA . THR A 1 81 ? 17.289 -9.013 -20.609 1.00 81.06 81 THR A CA 1
ATOM 678 C C . THR A 1 81 ? 17.880 -7.668 -21.010 1.00 81.06 81 THR A C 1
ATOM 680 O O . THR A 1 81 ? 17.278 -6.924 -21.782 1.00 81.06 81 THR A O 1
ATOM 683 N N . VAL A 1 82 ? 19.064 -7.366 -20.488 1.00 79.62 82 VAL A N 1
ATOM 684 C CA . VAL A 1 82 ? 19.801 -6.124 -20.719 1.00 79.62 82 VAL A CA 1
ATOM 685 C C . VAL A 1 82 ? 21.088 -6.418 -21.473 1.00 79.62 82 VAL A C 1
ATOM 687 O O . VAL A 1 82 ? 21.798 -7.372 -21.172 1.00 79.62 82 VAL A O 1
ATOM 690 N N . ASP A 1 83 ? 21.395 -5.580 -22.450 1.00 80.88 83 ASP A N 1
ATOM 691 C CA . ASP A 1 83 ? 22.635 -5.631 -23.213 1.00 80.88 83 ASP A CA 1
ATOM 692 C C . ASP A 1 83 ? 23.700 -4.779 -22.514 1.00 80.88 83 ASP A C 1
ATOM 694 O O . ASP A 1 83 ? 23.645 -3.549 -22.573 1.00 80.88 83 ASP A O 1
ATOM 698 N N . LEU A 1 84 ? 24.634 -5.429 -21.810 1.00 75.75 84 LEU A N 1
ATOM 699 C CA . LEU A 1 84 ? 25.606 -4.748 -20.948 1.00 75.75 84 LEU A CA 1
ATOM 700 C C . LEU A 1 84 ? 26.550 -3.822 -21.725 1.00 75.75 84 LEU A C 1
ATOM 702 O O . LEU A 1 84 ? 27.064 -2.870 -21.145 1.00 75.75 84 LEU A O 1
ATOM 706 N N . GLU A 1 85 ? 26.724 -4.040 -23.031 1.00 75.25 85 GLU A N 1
ATOM 707 C CA . GLU A 1 85 ? 27.575 -3.199 -23.884 1.00 75.25 85 GLU A CA 1
ATOM 708 C C . GLU A 1 85 ? 27.025 -1.772 -24.042 1.00 75.25 85 GLU A C 1
ATOM 710 O O . GLU A 1 85 ? 27.751 -0.856 -24.426 1.00 75.25 85 GLU A O 1
ATOM 715 N N . LYS A 1 86 ? 25.739 -1.562 -23.732 1.00 72.88 86 LYS A N 1
ATOM 716 C CA . LYS A 1 86 ? 25.062 -0.259 -23.815 1.00 72.88 86 LYS A CA 1
ATOM 717 C C . LYS A 1 86 ? 25.080 0.528 -22.504 1.00 72.88 86 LYS A C 1
ATOM 719 O O . LYS A 1 86 ? 24.497 1.611 -22.454 1.00 72.88 86 LYS A O 1
ATOM 724 N N . HIS A 1 87 ? 25.710 0.002 -21.453 1.00 67.75 87 HIS A N 1
ATOM 725 C CA . HIS A 1 87 ? 25.662 0.575 -20.109 1.00 67.75 87 HIS A CA 1
ATOM 726 C C . HIS A 1 87 ? 27.058 0.802 -19.517 1.00 67.75 87 HIS A C 1
ATOM 728 O O . HIS A 1 87 ? 28.029 0.138 -19.872 1.00 67.75 87 HIS A O 1
ATOM 734 N N . GLU A 1 88 ? 27.163 1.775 -18.609 1.00 61.53 88 GLU A N 1
ATOM 735 C CA . GLU A 1 88 ? 28.433 2.136 -17.977 1.00 61.53 88 GLU A CA 1
ATOM 736 C C . GLU A 1 88 ? 28.901 1.039 -17.004 1.00 61.53 88 GLU A C 1
ATOM 738 O O . GLU A 1 88 ? 28.178 0.623 -16.095 1.00 61.53 88 GLU A O 1
ATOM 743 N N . ALA A 1 89 ? 30.140 0.577 -17.184 1.00 60.94 89 ALA A N 1
ATOM 744 C CA . ALA A 1 89 ? 30.787 -0.358 -16.272 1.00 60.94 89 ALA A CA 1
ATOM 745 C C . ALA A 1 89 ? 31.385 0.378 -15.062 1.00 60.94 89 ALA A C 1
ATOM 747 O O . ALA A 1 89 ? 32.046 1.408 -15.206 1.00 60.94 89 ALA A O 1
ATOM 748 N N . TYR A 1 90 ? 31.255 -0.203 -13.868 1.00 60.09 90 TYR A N 1
ATOM 749 C CA . TYR A 1 90 ? 32.035 0.210 -12.704 1.00 60.09 90 TYR A CA 1
ATOM 750 C C . TYR A 1 90 ? 33.426 -0.417 -12.774 1.00 60.09 90 TYR A C 1
ATOM 752 O O . TYR A 1 90 ? 33.680 -1.470 -12.191 1.00 60.09 90 TYR A O 1
ATOM 760 N N . SER A 1 91 ? 34.364 0.210 -13.483 1.00 52.28 91 SER A N 1
ATOM 761 C CA . SER A 1 91 ? 35.745 -0.273 -13.469 1.00 52.28 91 SER A CA 1
ATOM 762 C C . SER A 1 91 ? 36.504 0.280 -12.255 1.00 52.28 91 SER A C 1
ATOM 764 O O . SER A 1 91 ? 37.199 1.291 -12.348 1.00 52.28 91 SER A O 1
ATOM 766 N N . TYR A 1 92 ? 36.445 -0.414 -11.117 1.00 48.53 92 TYR A N 1
ATOM 767 C CA . TYR A 1 92 ? 37.545 -0.359 -10.148 1.00 48.53 92 TYR A CA 1
ATOM 768 C C . TYR A 1 92 ? 38.584 -1.425 -10.534 1.00 48.53 92 TYR A C 1
ATOM 770 O O . TYR A 1 92 ? 38.542 -2.565 -10.083 1.00 48.53 92 TYR A O 1
ATOM 778 N N . GLY A 1 93 ? 39.528 -1.047 -11.402 1.00 47.72 93 GLY A N 1
ATOM 779 C CA . GLY A 1 93 ? 40.866 -1.653 -11.429 1.00 47.72 93 GLY A CA 1
ATOM 780 C C . GLY A 1 93 ? 41.123 -2.901 -12.285 1.00 47.72 93 GLY A C 1
ATOM 781 O O . GLY A 1 93 ? 42.234 -3.416 -12.230 1.00 47.72 93 GLY A O 1
ATOM 782 N N . SER A 1 94 ? 40.192 -3.385 -13.108 1.00 47.31 94 SER A N 1
ATOM 783 C CA . SER A 1 94 ? 40.509 -4.414 -14.117 1.00 47.31 94 SER A CA 1
ATOM 784 C C . SER A 1 94 ? 39.706 -4.172 -15.393 1.00 47.31 94 SER A C 1
ATOM 786 O O . SER A 1 94 ? 38.489 -4.030 -15.340 1.00 47.31 94 SER A O 1
ATOM 788 N N . GLY A 1 95 ? 40.405 -4.042 -16.523 1.00 50.69 95 GLY A N 1
ATOM 789 C CA . GLY A 1 95 ? 39.865 -3.682 -17.840 1.00 50.69 95 GLY A CA 1
ATOM 790 C C . GLY A 1 95 ? 39.053 -4.785 -18.523 1.00 50.69 95 GLY A C 1
ATOM 791 O O . GLY A 1 95 ? 39.222 -5.003 -19.719 1.00 50.69 95 GLY A O 1
ATOM 792 N N . ASP A 1 96 ? 38.203 -5.488 -17.778 1.00 56.75 96 ASP A N 1
ATOM 793 C CA . ASP A 1 96 ? 37.242 -6.422 -18.358 1.00 56.75 96 ASP A CA 1
ATOM 794 C C . ASP A 1 96 ? 36.086 -5.617 -18.966 1.00 56.75 96 ASP A C 1
ATOM 796 O O . ASP A 1 96 ? 35.248 -5.072 -18.245 1.00 56.75 96 ASP A O 1
ATOM 800 N N . GLU A 1 97 ? 36.028 -5.543 -20.296 1.00 58.12 97 GLU A N 1
ATOM 801 C CA . GLU A 1 97 ? 34.847 -5.049 -21.007 1.00 58.12 97 GLU A CA 1
ATOM 802 C C . GLU A 1 97 ? 33.648 -5.950 -20.664 1.00 58.12 97 GLU A C 1
ATOM 804 O O . GLU A 1 97 ? 33.678 -7.162 -20.898 1.00 58.12 97 GLU A O 1
ATOM 809 N N . LEU A 1 98 ? 32.588 -5.375 -20.088 1.00 63.84 98 LEU A N 1
ATOM 810 C CA . LEU A 1 98 ? 31.333 -6.091 -19.870 1.00 63.84 98 LEU A CA 1
ATOM 811 C C . LEU A 1 98 ? 30.659 -6.313 -21.224 1.00 63.84 98 LEU A C 1
ATOM 813 O O . LEU A 1 98 ? 30.175 -5.367 -21.837 1.00 63.84 98 LEU A O 1
ATOM 817 N N . LYS A 1 99 ? 30.649 -7.565 -21.689 1.00 67.88 99 LYS A N 1
ATOM 818 C CA . LYS A 1 99 ? 30.032 -7.963 -22.959 1.00 67.88 99 LYS A CA 1
ATOM 819 C C . LYS A 1 99 ? 28.897 -8.946 -22.742 1.00 67.88 99 LYS A C 1
ATOM 821 O O . LYS A 1 99 ? 28.980 -9.823 -21.880 1.00 67.88 99 LYS A O 1
ATOM 826 N N . GLY A 1 100 ? 27.879 -8.832 -23.588 1.00 76.12 100 GLY A N 1
ATOM 827 C CA . GLY A 1 100 ? 26.783 -9.788 -23.687 1.00 76.12 100 GLY A CA 1
ATOM 828 C C . GLY A 1 100 ? 25.497 -9.400 -22.956 1.00 76.12 100 GLY A C 1
ATOM 829 O O . GLY A 1 100 ? 25.368 -8.345 -22.335 1.00 76.12 100 GLY A O 1
ATOM 830 N N . LEU A 1 101 ? 24.519 -10.299 -23.077 1.00 80.19 101 LEU A N 1
ATOM 831 C CA . LEU A 1 101 ? 23.187 -10.152 -22.506 1.00 80.19 101 LEU A CA 1
ATOM 832 C C . LEU A 1 101 ? 23.165 -10.654 -21.060 1.00 80.19 101 LEU A C 1
ATOM 834 O O . LEU A 1 101 ? 23.623 -11.758 -20.766 1.00 80.19 101 LEU A O 1
ATOM 838 N N . CYS A 1 102 ? 22.583 -9.860 -20.171 1.00 79.94 102 CYS A N 1
ATOM 839 C CA . CYS A 1 102 ? 22.388 -10.183 -18.768 1.00 79.94 102 CYS A CA 1
ATOM 840 C C . CYS A 1 102 ? 20.896 -10.214 -18.443 1.00 79.94 102 CYS A C 1
ATOM 842 O O . CYS A 1 102 ? 20.150 -9.319 -18.832 1.00 79.94 102 CYS A O 1
ATOM 844 N N . LYS A 1 103 ? 20.467 -11.245 -17.721 1.00 83.12 103 LYS A N 1
ATOM 845 C CA . LYS A 1 103 ? 19.119 -11.352 -17.164 1.00 83.12 103 LYS A CA 1
ATOM 846 C C . LYS A 1 103 ? 19.105 -10.703 -15.784 1.00 83.12 103 LYS A C 1
ATOM 848 O O . LYS A 1 103 ? 19.964 -11.008 -14.959 1.00 83.12 103 LYS A O 1
ATOM 853 N N . ILE A 1 104 ? 18.168 -9.791 -15.566 1.00 83.56 104 ILE A N 1
ATOM 854 C CA . ILE A 1 104 ? 18.038 -9.011 -14.337 1.00 83.56 104 ILE A CA 1
ATOM 855 C C . ILE A 1 104 ? 16.597 -9.089 -13.862 1.00 83.56 104 ILE A C 1
ATOM 857 O O . ILE A 1 104 ? 15.683 -8.794 -14.628 1.00 83.56 104 ILE A O 1
ATOM 861 N N . ASP A 1 105 ? 16.405 -9.416 -12.591 1.00 86.62 105 ASP A N 1
ATOM 862 C CA . ASP A 1 105 ? 15.095 -9.346 -11.957 1.00 86.62 105 ASP A CA 1
ATOM 863 C C . ASP A 1 105 ? 14.810 -7.911 -11.513 1.00 86.62 105 ASP A C 1
ATOM 865 O O . ASP A 1 105 ? 15.570 -7.301 -10.756 1.00 86.62 105 ASP A O 1
ATOM 869 N N . ILE A 1 106 ? 13.706 -7.361 -12.007 1.00 86.31 106 ILE A N 1
ATOM 870 C CA . ILE A 1 106 ? 13.191 -6.044 -11.624 1.00 86.31 106 ILE A CA 1
ATOM 871 C C . ILE A 1 106 ? 11.785 -6.196 -11.043 1.00 86.31 106 ILE A C 1
ATOM 873 O O . ILE A 1 106 ? 11.124 -7.195 -11.327 1.00 86.31 106 ILE A O 1
ATOM 877 N N . PRO A 1 107 ? 11.271 -5.215 -10.280 1.00 88.94 107 PRO A N 1
ATOM 878 C CA . PRO A 1 107 ? 9.879 -5.234 -9.847 1.00 88.94 107 PRO A CA 1
ATOM 879 C C . PRO A 1 107 ? 8.918 -5.426 -11.028 1.00 88.94 107 PRO A C 1
ATOM 881 O O . PRO A 1 107 ? 9.067 -4.795 -12.080 1.00 88.94 107 PRO A O 1
ATOM 884 N N . LEU A 1 108 ? 7.928 -6.301 -10.842 1.00 84.81 108 LEU A N 1
ATOM 885 C CA . LEU A 1 108 ? 6.906 -6.604 -11.842 1.00 84.81 108 LEU A CA 1
ATOM 886 C C . LEU A 1 108 ? 6.117 -5.342 -12.200 1.00 84.81 108 LEU A C 1
ATOM 888 O O . LEU A 1 108 ? 5.888 -5.055 -13.374 1.00 84.81 108 LEU A O 1
ATOM 892 N N . PHE A 1 109 ? 5.759 -4.565 -11.178 1.00 85.88 109 PHE A N 1
ATOM 893 C CA . PHE A 1 109 ? 5.050 -3.304 -11.319 1.00 85.88 109 PHE A CA 1
ATOM 894 C C . PHE A 1 109 ? 5.945 -2.106 -11.015 1.00 85.88 109 PHE A C 1
ATOM 896 O O . PHE A 1 109 ? 6.749 -2.110 -10.081 1.00 85.88 109 PHE A O 1
ATOM 903 N N . CYS A 1 110 ? 5.722 -1.030 -11.756 1.00 87.56 110 CYS A N 1
ATOM 904 C CA . CYS A 1 110 ? 6.201 0.294 -11.406 1.00 87.56 110 CYS A CA 1
ATOM 905 C C . CYS A 1 110 ? 5.237 0.926 -10.404 1.00 87.56 110 CYS A C 1
ATOM 907 O O . CYS A 1 110 ? 4.027 0.900 -10.616 1.00 87.56 110 CYS A O 1
ATOM 909 N N . ASN A 1 111 ? 5.771 1.502 -9.329 1.00 90.12 111 ASN A N 1
ATOM 910 C CA . ASN A 1 111 ? 4.998 2.188 -8.297 1.00 90.12 111 ASN A CA 1
ATOM 911 C C . ASN A 1 111 ? 5.601 3.571 -8.048 1.00 90.12 111 ASN A C 1
ATOM 913 O O . ASN A 1 111 ? 6.771 3.676 -7.686 1.00 90.12 111 ASN A O 1
ATOM 917 N N . ALA A 1 112 ? 4.810 4.623 -8.221 1.00 87.94 112 ALA A N 1
ATOM 918 C CA . ALA A 1 112 ? 5.230 5.982 -7.905 1.00 87.94 112 ALA A CA 1
ATOM 919 C C . ALA A 1 112 ? 4.118 6.744 -7.185 1.00 87.94 112 ALA A C 1
ATOM 921 O O . ALA A 1 112 ? 2.935 6.452 -7.372 1.00 87.94 112 ALA A O 1
ATOM 922 N N . ARG A 1 113 ? 4.462 7.760 -6.386 1.00 90.25 113 ARG A N 1
ATOM 923 C CA . ARG A 1 113 ? 3.442 8.616 -5.768 1.00 90.25 113 ARG A CA 1
ATOM 924 C C . ARG A 1 113 ? 2.710 9.400 -6.852 1.00 90.25 113 ARG A C 1
ATOM 926 O O . ARG A 1 113 ? 3.287 9.741 -7.877 1.00 90.25 113 ARG A O 1
ATOM 933 N N . LEU A 1 114 ? 1.461 9.780 -6.593 1.00 84.62 114 LEU A N 1
ATOM 934 C CA . LEU A 1 114 ? 0.620 10.525 -7.547 1.00 84.62 114 LEU A CA 1
ATOM 935 C C . LEU A 1 114 ? 1.264 11.823 -8.083 1.00 84.62 114 LEU A C 1
ATOM 937 O O . LEU A 1 114 ? 0.918 12.293 -9.160 1.00 84.62 114 LEU A O 1
ATOM 941 N N . GLN A 1 115 ? 2.170 12.421 -7.308 1.00 85.19 115 GLN A N 1
ATOM 942 C CA . GLN A 1 115 ? 2.895 13.652 -7.644 1.00 85.19 115 GLN A CA 1
ATOM 943 C C . GLN A 1 115 ? 4.227 13.410 -8.367 1.00 85.19 115 GLN A C 1
ATOM 945 O O . GLN A 1 115 ? 4.838 14.355 -8.874 1.00 85.19 115 GLN A O 1
ATOM 950 N N . ASP A 1 116 ? 4.700 12.167 -8.377 1.00 87.19 116 ASP A N 1
ATOM 951 C CA . ASP A 1 116 ? 5.934 11.801 -9.043 1.00 87.19 116 ASP A CA 1
ATOM 952 C C . ASP A 1 116 ? 5.701 11.766 -10.554 1.00 87.19 116 ASP A C 1
ATOM 954 O O . ASP A 1 116 ? 4.597 11.543 -11.047 1.00 87.19 116 ASP A O 1
ATOM 958 N N . ARG A 1 117 ? 6.768 12.012 -11.312 1.00 84.62 117 ARG A N 1
ATOM 959 C CA . ARG A 1 117 ? 6.720 11.989 -12.783 1.00 84.62 117 ARG A CA 1
ATOM 960 C C . ARG A 1 117 ? 7.307 10.714 -13.370 1.00 84.62 117 ARG A C 1
ATOM 962 O O . ARG A 1 117 ? 7.051 10.398 -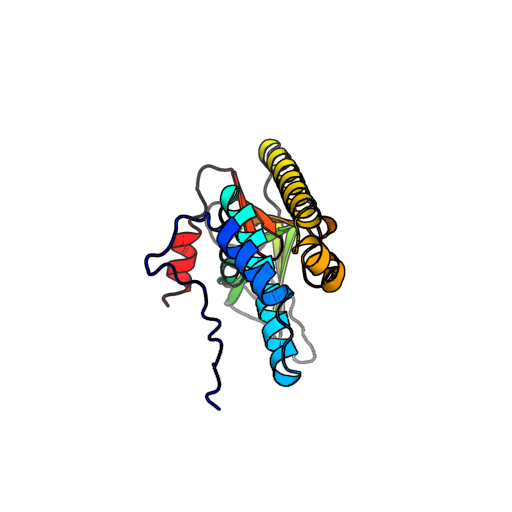14.528 1.00 84.62 117 ARG A O 1
ATOM 969 N N . VAL A 1 118 ? 8.140 10.021 -12.600 1.00 85.31 118 VAL A N 1
ATOM 970 C CA . VAL A 1 118 ? 8.955 8.896 -13.058 1.00 85.31 118 VAL A CA 1
ATOM 971 C C . VAL A 1 118 ? 9.107 7.902 -11.911 1.00 85.31 118 VAL A C 1
ATOM 973 O O . VAL A 1 118 ? 9.425 8.298 -10.792 1.00 85.31 118 VAL A O 1
ATOM 976 N N . TRP A 1 119 ? 8.922 6.620 -12.207 1.00 89.56 119 TRP A N 1
ATOM 977 C CA . TRP A 1 119 ? 9.379 5.516 -11.371 1.00 89.56 119 TRP A CA 1
ATOM 978 C C . TRP A 1 119 ? 10.832 5.182 -11.704 1.00 89.56 119 TRP A C 1
ATOM 980 O O . TRP A 1 119 ? 11.209 5.175 -12.878 1.00 89.56 119 TRP A O 1
ATOM 990 N N . ARG A 1 120 ? 11.633 4.884 -10.677 1.00 86.38 120 ARG A N 1
ATOM 991 C CA . ARG A 1 120 ? 13.039 4.498 -10.814 1.00 86.38 120 ARG A CA 1
ATOM 992 C C . ARG A 1 120 ? 13.328 3.221 -10.043 1.00 86.38 120 ARG A C 1
ATOM 994 O O . ARG A 1 120 ? 12.924 3.098 -8.889 1.00 86.38 120 ARG A O 1
ATOM 1001 N N . TYR A 1 121 ? 14.097 2.331 -10.650 1.00 86.94 121 TYR A N 1
ATOM 1002 C CA . TYR A 1 121 ? 14.679 1.167 -9.999 1.00 86.94 121 TYR A CA 1
ATOM 1003 C C . TYR A 1 121 ? 16.148 1.061 -10.385 1.00 86.94 121 TYR A C 1
ATOM 1005 O O . TYR A 1 121 ? 16.501 1.189 -11.552 1.00 86.94 121 TYR A O 1
ATOM 1013 N N . ILE A 1 122 ? 17.005 0.848 -9.396 1.00 84.75 122 ILE A N 1
ATOM 1014 C CA . ILE A 1 122 ? 18.448 0.783 -9.587 1.00 84.75 122 ILE A CA 1
ATOM 1015 C C . ILE A 1 122 ? 18.884 -0.641 -9.280 1.00 84.75 122 ILE A C 1
ATOM 1017 O O . ILE A 1 122 ? 18.757 -1.090 -8.141 1.00 84.75 122 ILE A O 1
ATOM 1021 N N . HIS A 1 123 ? 19.418 -1.328 -10.285 1.00 82.94 123 HIS A N 1
ATOM 1022 C CA . HIS A 1 123 ? 20.094 -2.598 -10.086 1.00 82.94 123 HIS A CA 1
ATOM 1023 C C . HIS A 1 123 ? 21.591 -2.348 -9.902 1.00 82.94 123 HIS A C 1
ATOM 1025 O O . HIS A 1 123 ? 22.263 -1.888 -10.828 1.00 82.94 123 HIS A O 1
ATOM 1031 N N . ASP A 1 124 ? 22.100 -2.658 -8.712 1.00 81.19 124 ASP A N 1
ATOM 1032 C CA . ASP A 1 124 ? 23.513 -2.512 -8.363 1.00 81.19 124 ASP A CA 1
ATOM 1033 C C . ASP A 1 124 ? 24.201 -3.883 -8.384 1.00 81.19 124 ASP A C 1
ATOM 1035 O O . ASP A 1 124 ? 24.088 -4.689 -7.456 1.00 81.19 124 ASP A O 1
ATOM 1039 N N . GLY A 1 125 ? 24.858 -4.177 -9.504 1.00 71.94 125 GLY A N 1
ATOM 1040 C CA . GLY A 1 125 ? 25.638 -5.387 -9.703 1.00 71.94 125 GLY A CA 1
ATOM 1041 C C . GLY A 1 125 ? 27.102 -5.174 -9.318 1.00 71.94 125 GLY A C 1
ATOM 1042 O O . GLY A 1 125 ? 27.628 -4.067 -9.320 1.00 71.94 125 GLY A O 1
ATOM 1043 N N . LYS A 1 126 ? 27.837 -6.265 -9.076 1.00 71.44 126 LYS A N 1
ATOM 1044 C CA . LYS A 1 126 ? 29.259 -6.192 -8.671 1.00 71.44 126 LYS A CA 1
ATOM 1045 C C . LYS A 1 126 ? 30.170 -5.428 -9.647 1.00 71.44 126 LYS A C 1
ATOM 1047 O O . LYS A 1 126 ? 31.236 -4.984 -9.234 1.00 71.44 126 LYS A O 1
ATOM 1052 N N . LYS A 1 127 ? 29.804 -5.351 -10.932 1.00 71.69 127 LYS A N 1
ATOM 1053 C CA . LYS A 1 127 ? 30.607 -4.722 -11.999 1.00 71.69 127 LYS A CA 1
ATOM 1054 C C . LYS A 1 127 ? 29.863 -3.616 -12.765 1.00 71.69 127 LYS A C 1
ATOM 1056 O O . LYS A 1 127 ? 30.479 -2.947 -13.587 1.00 71.69 127 LYS A O 1
ATOM 1061 N N . TYR A 1 128 ? 28.567 -3.421 -12.533 1.00 72.38 128 TYR A N 1
ATOM 1062 C CA . TYR A 1 128 ? 27.732 -2.494 -13.303 1.00 72.38 128 TYR A CA 1
ATOM 1063 C C . TYR A 1 128 ? 26.580 -1.970 -12.462 1.00 72.38 128 TYR A C 1
ATOM 1065 O O . TYR A 1 128 ? 26.113 -2.646 -11.549 1.00 72.38 128 TYR A O 1
ATOM 1073 N N . LYS A 1 129 ? 26.070 -0.805 -12.851 1.00 77.38 129 LYS A N 1
ATOM 1074 C CA . LYS A 1 129 ? 24.806 -0.274 -12.358 1.00 77.38 129 LYS A CA 1
ATOM 1075 C C . LYS A 1 129 ? 23.898 0.025 -13.518 1.00 77.38 129 LYS A C 1
ATOM 1077 O O . LYS A 1 129 ? 24.314 0.652 -14.488 1.00 77.38 129 LYS A O 1
ATOM 1082 N N . ILE A 1 130 ? 22.662 -0.434 -13.406 1.00 78.56 130 IL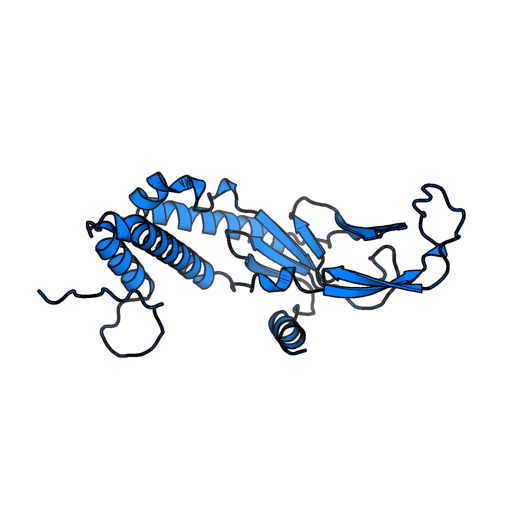E A N 1
ATOM 1083 C CA . ILE A 1 130 ? 21.649 -0.198 -14.423 1.00 78.56 130 ILE A CA 1
ATOM 1084 C C . ILE A 1 130 ? 20.478 0.510 -13.760 1.00 78.56 130 ILE A C 1
ATOM 1086 O O . ILE A 1 130 ? 19.854 -0.014 -12.835 1.00 78.56 130 ILE A O 1
ATOM 1090 N N . ASP A 1 131 ? 20.196 1.707 -14.264 1.00 81.88 131 ASP A N 1
ATOM 1091 C CA . ASP A 1 131 ? 19.075 2.529 -13.836 1.00 81.88 131 ASP A CA 1
ATOM 1092 C C . ASP A 1 131 ? 17.893 2.291 -14.787 1.00 81.88 131 ASP A C 1
ATOM 1094 O O . ASP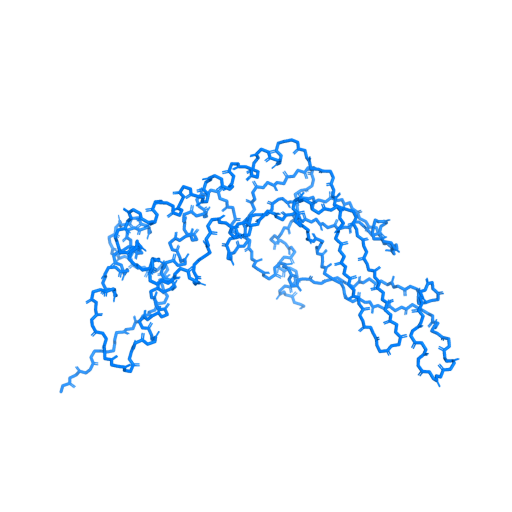 A 1 131 ? 17.920 2.643 -15.969 1.00 81.88 131 ASP A O 1
ATOM 1098 N N . PHE A 1 132 ? 16.837 1.685 -14.257 1.00 84.19 132 PHE A N 1
ATOM 1099 C CA . PHE A 1 132 ? 15.561 1.508 -14.930 1.00 84.19 132 PHE A CA 1
ATOM 1100 C C . PHE A 1 132 ? 14.658 2.686 -14.590 1.00 84.19 132 PHE A C 1
ATOM 1102 O O . PHE A 1 132 ? 14.441 3.002 -13.420 1.00 84.19 132 PHE A O 1
ATOM 1109 N N . GLU A 1 133 ? 14.097 3.321 -15.614 1.00 85.75 133 GLU A N 1
ATOM 1110 C CA . GLU A 1 133 ? 13.144 4.413 -15.446 1.00 85.75 133 GLU A CA 1
ATOM 1111 C C . GLU A 1 133 ? 11.903 4.170 -16.302 1.00 85.75 133 GLU A C 1
ATOM 1113 O O . GLU A 1 133 ? 12.015 3.700 -17.434 1.00 85.75 133 GLU A O 1
ATOM 1118 N N . SER A 1 134 ? 10.734 4.533 -15.776 1.00 85.50 134 SER A N 1
ATOM 1119 C CA . SER A 1 134 ? 9.479 4.577 -16.532 1.00 85.50 134 SER A CA 1
ATOM 1120 C C . SER A 1 134 ? 8.690 5.824 -16.150 1.00 85.50 134 SER A C 1
ATOM 1122 O O . SER A 1 134 ? 8.561 6.148 -14.968 1.00 85.50 134 SER A O 1
ATOM 1124 N N . GLY A 1 135 ? 8.171 6.546 -17.143 1.00 82.88 135 GLY A N 1
ATOM 1125 C CA . GLY A 1 135 ? 7.303 7.697 -16.902 1.00 82.88 135 GLY A CA 1
ATOM 1126 C C . GLY A 1 135 ? 5.974 7.266 -16.283 1.00 82.88 135 GLY A C 1
ATOM 1127 O O . GLY A 1 135 ? 5.370 6.294 -16.740 1.00 82.88 135 GLY A O 1
ATOM 1128 N N . VAL A 1 136 ? 5.513 8.009 -15.274 1.00 84.94 136 VAL A N 1
ATOM 1129 C CA . VAL A 1 136 ? 4.177 7.812 -14.697 1.00 84.94 136 VAL A CA 1
ATOM 1130 C C . VAL A 1 136 ? 3.138 8.018 -15.808 1.00 84.94 136 VAL A C 1
ATOM 1132 O O . VAL A 1 136 ? 3.251 8.986 -16.570 1.00 84.94 136 VAL A O 1
ATOM 1135 N N . PRO A 1 137 ? 2.159 7.109 -15.962 1.00 84.50 137 PRO A N 1
ATOM 1136 C CA . PRO A 1 137 ? 1.130 7.233 -16.986 1.00 84.50 137 PRO A CA 1
ATOM 1137 C C . PRO A 1 137 ? 0.280 8.488 -16.775 1.00 84.50 137 PRO A C 1
ATOM 1139 O O . PRO A 1 137 ? 0.254 9.077 -15.695 1.00 84.50 137 PRO A O 1
ATOM 1142 N N . PHE A 1 138 ? -0.439 8.900 -17.820 1.00 84.81 138 PHE A N 1
ATOM 1143 C CA . PHE A 1 138 ? -1.414 9.976 -17.690 1.00 84.81 138 PHE A CA 1
ATOM 1144 C C . PHE A 1 138 ? -2.469 9.601 -16.641 1.00 84.81 138 PHE A C 1
ATOM 1146 O O . PHE A 1 138 ? -3.000 8.490 -16.645 1.00 84.81 138 PHE A O 1
ATOM 1153 N N . ILE A 1 139 ? -2.762 10.540 -15.743 1.00 86.06 139 ILE A N 1
ATOM 1154 C CA . ILE A 1 139 ? -3.753 10.372 -14.683 1.00 86.06 139 ILE A CA 1
ATOM 1155 C C . ILE A 1 139 ? -4.968 11.228 -15.068 1.00 86.06 139 ILE A C 1
ATOM 1157 O O . ILE A 1 139 ? -4.854 12.455 -15.053 1.00 86.06 139 ILE A O 1
ATOM 1161 N N . PRO A 1 140 ? -6.121 10.627 -15.411 1.00 87.25 140 PRO A N 1
ATOM 1162 C CA . PRO A 1 140 ? -7.315 11.376 -15.773 1.00 87.25 140 PRO A CA 1
ATOM 1163 C C . PRO A 1 140 ? -7.902 12.101 -14.559 1.00 87.25 140 PRO A C 1
ATOM 1165 O O . PRO A 1 140 ? -7.762 11.655 -13.416 1.00 87.25 140 PRO A O 1
ATOM 1168 N N . ASP A 1 141 ? -8.645 13.180 -14.809 1.00 89.31 141 ASP A N 1
ATOM 1169 C CA . ASP A 1 141 ? -9.288 13.985 -13.760 1.00 89.31 141 ASP A CA 1
ATOM 1170 C C . ASP A 1 141 ? -10.198 13.152 -12.841 1.00 89.31 141 ASP A C 1
ATOM 1172 O O . ASP A 1 141 ? -10.307 13.423 -11.643 1.00 89.31 141 ASP A O 1
ATOM 1176 N N . GLU A 1 142 ? -10.817 12.091 -13.368 1.00 90.62 142 GLU A N 1
ATOM 1177 C CA . GLU A 1 142 ? -11.615 11.155 -12.573 1.00 90.62 142 GLU A CA 1
ATOM 1178 C C . GLU A 1 142 ? -10.771 10.426 -11.514 1.00 90.62 142 GLU A C 1
ATOM 1180 O O . GLU A 1 142 ? -11.187 10.321 -10.357 1.00 90.62 142 GLU A O 1
ATOM 1185 N N . ALA A 1 143 ? -9.566 9.971 -11.869 1.00 88.31 143 ALA A N 1
ATOM 1186 C CA . ALA A 1 143 ? -8.646 9.331 -10.933 1.00 88.31 143 ALA A CA 1
ATOM 1187 C C . ALA A 1 143 ? -8.173 10.319 -9.856 1.00 88.31 143 ALA A C 1
ATOM 1189 O O . ALA A 1 143 ? -8.115 9.975 -8.672 1.00 88.31 143 ALA A O 1
ATOM 1190 N N . ILE A 1 144 ? -7.914 11.575 -10.238 1.00 89.56 144 ILE A N 1
ATOM 1191 C CA . ILE A 1 144 ? -7.562 12.653 -9.301 1.00 89.56 144 ILE A CA 1
ATOM 1192 C C . ILE A 1 144 ? -8.714 12.907 -8.320 1.00 89.56 144 ILE A C 1
ATOM 1194 O O . ILE A 1 144 ? -8.499 13.008 -7.108 1.00 89.56 144 ILE A O 1
ATOM 1198 N N . LYS A 1 145 ? -9.954 12.950 -8.815 1.00 92.88 145 LYS A N 1
ATOM 1199 C CA . LYS A 1 145 ? -11.143 13.109 -7.974 1.00 92.88 145 LYS A CA 1
ATOM 1200 C C . LYS A 1 145 ? -11.306 11.939 -7.000 1.00 92.88 145 LYS A C 1
ATOM 1202 O O . LYS A 1 145 ? -11.484 12.168 -5.804 1.00 92.88 145 LYS A O 1
ATOM 1207 N N . LYS A 1 146 ? -11.162 10.696 -7.473 1.00 92.56 146 LYS A N 1
ATOM 1208 C CA . LYS A 1 146 ? -11.227 9.494 -6.622 1.00 92.56 146 LYS A CA 1
ATOM 1209 C C . LYS A 1 146 ? -10.117 9.455 -5.573 1.00 92.56 146 LYS A C 1
ATOM 1211 O O . LYS A 1 146 ? -10.366 9.040 -4.447 1.00 92.56 146 LYS A O 1
ATOM 1216 N N . SER A 1 147 ? -8.922 9.952 -5.892 1.00 92.12 147 SER A N 1
ATOM 1217 C CA . SER A 1 147 ? -7.836 10.150 -4.921 1.00 92.12 147 SER A CA 1
ATOM 1218 C C . SER A 1 147 ? -8.259 11.081 -3.776 1.00 92.12 147 SER A C 1
ATOM 1220 O O . SER A 1 147 ? -8.107 10.734 -2.600 1.00 92.12 147 SER A O 1
ATOM 1222 N N . ALA A 1 148 ? -8.854 12.235 -4.093 1.00 91.69 148 ALA A N 1
ATOM 1223 C CA . ALA A 1 148 ? -9.333 13.175 -3.080 1.00 91.69 148 ALA A CA 1
ATOM 1224 C C . ALA A 1 148 ? -10.457 12.573 -2.214 1.00 91.69 148 ALA A C 1
ATOM 1226 O O . ALA A 1 148 ? -10.435 12.701 -0.986 1.00 91.69 148 ALA A O 1
ATOM 1227 N N . GLU A 1 149 ? -11.406 11.871 -2.836 1.00 93.69 149 GLU A N 1
ATOM 1228 C CA . GLU A 1 149 ? -12.489 11.165 -2.142 1.00 93.69 149 GLU A CA 1
ATOM 1229 C C . GLU A 1 149 ? -11.955 10.060 -1.218 1.00 93.69 149 GLU A C 1
ATOM 1231 O O . GLU A 1 149 ? -12.404 9.940 -0.072 1.00 93.69 149 GLU A O 1
ATOM 1236 N N . ALA A 1 150 ? -10.958 9.294 -1.672 1.00 93.00 150 ALA A N 1
ATOM 1237 C CA . ALA A 1 150 ? -10.313 8.246 -0.890 1.00 93.00 150 ALA A CA 1
ATOM 1238 C C . ALA A 1 150 ? -9.603 8.803 0.339 1.00 93.00 150 ALA A C 1
ATOM 1240 O O . ALA A 1 150 ? -9.863 8.335 1.450 1.00 93.00 150 ALA A O 1
ATOM 1241 N N . LYS A 1 151 ? -8.807 9.867 0.177 1.00 92.06 151 LYS A N 1
ATOM 1242 C CA . LYS A 1 151 ? -8.197 10.570 1.312 1.00 92.06 151 LYS A CA 1
ATOM 1243 C C . LYS A 1 151 ? -9.264 11.059 2.285 1.00 92.06 151 LYS A C 1
ATOM 1245 O O . LYS A 1 151 ? -9.216 10.718 3.465 1.00 92.06 151 LYS A O 1
ATOM 1250 N N . GLN A 1 152 ? -10.278 11.782 1.808 1.00 93.12 152 GLN A N 1
ATOM 1251 C CA . GLN A 1 152 ? -11.345 12.293 2.672 1.00 93.12 152 GLN A CA 1
ATOM 1252 C C . GLN A 1 152 ? -12.065 11.164 3.429 1.00 93.12 152 GLN A C 1
ATOM 1254 O O . GLN A 1 152 ? -12.419 11.321 4.602 1.00 93.12 152 GLN A O 1
ATOM 1259 N N . LYS A 1 153 ? -12.291 10.017 2.781 1.00 93.62 153 LYS A N 1
ATOM 1260 C CA . LYS A 1 153 ? -12.908 8.847 3.410 1.00 93.62 153 LYS A CA 1
ATOM 1261 C C . LYS A 1 153 ? -12.036 8.289 4.534 1.00 93.62 153 LYS A C 1
ATOM 1263 O O . LYS A 1 153 ? -12.563 8.058 5.621 1.00 93.62 153 LYS A O 1
ATOM 1268 N N . SER A 1 154 ? -10.742 8.108 4.300 1.00 92.06 154 SER A N 1
ATOM 1269 C CA . SER A 1 154 ? -9.801 7.623 5.313 1.00 92.06 154 SER A CA 1
ATOM 1270 C C . SER A 1 154 ? -9.731 8.564 6.517 1.00 92.06 154 SER A C 1
ATOM 1272 O O . SER A 1 154 ? -9.841 8.109 7.655 1.00 92.06 154 SER A O 1
ATOM 1274 N N . TYR A 1 155 ? -9.702 9.883 6.282 1.00 92.88 155 TYR A N 1
ATOM 1275 C CA . TYR A 1 155 ? -9.823 10.891 7.343 1.00 92.88 155 TYR A CA 1
ATOM 1276 C C . TYR A 1 155 ? -11.105 10.700 8.164 1.00 92.88 155 TYR A C 1
ATOM 1278 O O . TYR A 1 155 ? -11.046 10.617 9.387 1.00 92.88 155 TYR A O 1
ATOM 1286 N N . LYS A 1 156 ? -12.268 10.558 7.511 1.00 93.56 156 LYS A N 1
ATOM 1287 C CA . LYS A 1 156 ? -13.549 10.322 8.205 1.00 93.56 156 LYS A CA 1
ATOM 1288 C C . LYS A 1 156 ? -13.536 9.034 9.034 1.00 93.56 156 LYS A C 1
ATOM 1290 O O . LYS A 1 156 ? -14.101 9.013 10.125 1.00 93.56 156 LYS A O 1
ATOM 1295 N N . ILE A 1 157 ? -12.918 7.965 8.529 1.00 93.06 157 ILE A N 1
ATOM 1296 C CA . ILE A 1 157 ? -12.779 6.692 9.252 1.00 93.06 157 ILE A CA 1
ATOM 1297 C C . ILE A 1 157 ? -11.913 6.882 10.498 1.00 93.06 157 ILE A C 1
ATOM 1299 O O . ILE A 1 157 ? -12.313 6.450 11.579 1.00 93.06 157 ILE A O 1
ATOM 1303 N N . TYR A 1 158 ? -10.780 7.570 10.366 1.00 92.62 158 TYR A N 1
ATOM 1304 C CA . TYR A 1 158 ? -9.889 7.864 11.485 1.00 92.62 158 TYR A CA 1
ATOM 1305 C C . TYR A 1 158 ? -10.559 8.745 12.544 1.00 92.62 158 TYR A C 1
ATOM 1307 O O . TYR A 1 158 ? -10.565 8.399 13.721 1.00 92.62 158 TYR A O 1
ATOM 1315 N N . THR A 1 159 ? -11.223 9.832 12.140 1.00 91.75 159 THR A N 1
ATOM 1316 C CA . THR A 1 159 ? -11.977 10.691 13.067 1.00 91.75 159 THR A CA 1
ATOM 1317 C C . THR A 1 159 ? -13.093 9.925 13.772 1.00 91.75 159 THR A C 1
ATOM 1319 O O . THR A 1 159 ? -13.319 10.131 14.960 1.00 91.75 159 THR A O 1
ATOM 1322 N N . LYS A 1 160 ? -13.774 9.000 13.080 1.00 92.88 160 LYS A N 1
ATOM 1323 C CA . LYS A 1 160 ? -14.763 8.129 13.724 1.00 92.88 160 LYS A CA 1
ATOM 1324 C C . LYS A 1 160 ? -14.119 7.234 14.786 1.00 92.88 160 LYS A C 1
ATOM 1326 O O . LYS A 1 160 ? -14.714 7.059 15.846 1.00 92.88 160 LYS A O 1
ATOM 1331 N N . ALA A 1 161 ? -12.937 6.681 14.518 1.00 92.12 161 ALA A N 1
ATOM 1332 C CA . ALA A 1 161 ? -12.211 5.869 15.492 1.00 92.12 161 ALA A CA 1
ATOM 1333 C C . ALA A 1 161 ? -11.865 6.684 16.750 1.00 92.12 161 ALA A C 1
ATOM 1335 O O . ALA A 1 161 ? -12.129 6.226 17.854 1.00 92.12 161 ALA A O 1
ATOM 1336 N N . LEU A 1 162 ? -11.406 7.930 16.584 1.00 91.75 162 LEU A N 1
ATOM 1337 C CA . LEU A 1 162 ? -11.154 8.863 17.693 1.00 91.75 162 LEU A CA 1
ATOM 1338 C C . LEU A 1 162 ? -12.412 9.282 18.475 1.00 91.75 162 LEU A C 1
ATOM 1340 O O . LEU A 1 162 ? -12.293 9.840 19.557 1.00 91.75 162 LEU A O 1
ATOM 1344 N N . GLY A 1 163 ? -13.609 9.052 17.935 1.00 91.19 163 GLY A N 1
ATOM 1345 C CA . GLY A 1 163 ? -14.880 9.280 18.630 1.00 91.19 163 GLY A CA 1
ATOM 1346 C C . GLY A 1 163 ? -15.519 8.007 19.190 1.00 91.19 163 GLY A C 1
ATOM 1347 O O . GLY A 1 163 ? -16.680 8.048 19.591 1.00 91.19 163 GLY A O 1
ATOM 1348 N N . THR A 1 164 ? -14.822 6.867 19.151 1.00 91.25 164 THR A N 1
ATOM 1349 C CA . THR A 1 164 ? -15.361 5.557 19.543 1.00 91.25 164 THR A CA 1
ATOM 1350 C C . THR A 1 164 ? -14.533 4.975 20.687 1.00 91.25 164 THR A C 1
ATOM 1352 O O . THR A 1 164 ? -13.356 4.698 20.503 1.00 91.25 164 THR A O 1
ATOM 1355 N N . ASN A 1 165 ? -15.141 4.714 21.843 1.00 86.62 165 ASN A N 1
ATOM 1356 C CA . ASN A 1 165 ? -14.484 4.019 22.958 1.00 86.62 165 ASN A CA 1
ATOM 1357 C C . ASN A 1 165 ? -14.404 2.498 22.670 1.00 86.62 165 ASN A C 1
ATOM 1359 O O . ASN A 1 165 ? -15.388 1.952 22.156 1.00 86.62 165 ASN A O 1
ATOM 1363 N N . PRO A 1 166 ? -13.280 1.795 22.941 1.00 89.25 166 PRO A N 1
ATOM 1364 C CA . PRO A 1 166 ? -11.994 2.285 23.482 1.00 89.25 166 PRO A CA 1
ATOM 1365 C C . PRO A 1 166 ? -10.960 2.692 22.422 1.00 89.25 166 PRO A C 1
ATOM 1367 O O . PRO A 1 166 ? -9.785 2.882 22.738 1.00 89.25 166 PRO A O 1
ATOM 1370 N N . LEU A 1 167 ? -11.351 2.773 21.145 1.00 90.38 167 LEU A N 1
ATOM 1371 C CA . LEU A 1 167 ? -10.431 3.095 20.050 1.00 90.38 167 LEU A CA 1
ATOM 1372 C C . LEU A 1 167 ? -9.744 4.447 20.253 1.00 90.38 167 LEU A C 1
ATOM 1374 O O . LEU A 1 167 ? -8.548 4.550 20.007 1.00 90.38 167 LEU A O 1
ATOM 1378 N N . ASP A 1 168 ? -10.471 5.459 20.712 1.00 91.31 168 ASP A N 1
ATOM 1379 C CA . ASP A 1 168 ? -9.959 6.803 20.973 1.00 91.31 168 ASP A CA 1
ATOM 1380 C C . ASP A 1 168 ? -8.777 6.811 21.953 1.00 91.31 168 ASP A C 1
ATOM 1382 O O . ASP A 1 168 ? -7.710 7.362 21.657 1.00 91.31 168 ASP A O 1
ATOM 1386 N N . GLU A 1 169 ? -8.928 6.137 23.090 1.00 88.75 169 GLU A N 1
ATOM 1387 C CA . GLU A 1 169 ? -7.909 6.060 24.129 1.00 88.75 169 GLU A CA 1
ATOM 1388 C C . GLU A 1 169 ? -6.702 5.239 23.653 1.00 88.75 169 GLU A C 1
ATOM 1390 O O . GLU A 1 169 ? -5.546 5.631 23.856 1.00 88.75 169 GLU A O 1
ATOM 1395 N N . ILE A 1 170 ? -6.957 4.127 22.954 1.00 90.31 170 ILE A N 1
ATOM 1396 C CA . ILE A 1 170 ? -5.911 3.267 22.388 1.00 90.31 170 ILE A CA 1
ATOM 1397 C C . ILE A 1 170 ? -5.098 4.023 21.332 1.00 90.31 170 ILE A C 1
ATOM 1399 O O . ILE A 1 170 ? -3.865 3.967 21.367 1.00 90.31 170 ILE A O 1
ATOM 1403 N N . LEU A 1 171 ? -5.763 4.734 20.419 1.00 89.62 171 LEU A N 1
ATOM 1404 C CA . LEU A 1 171 ? -5.124 5.510 19.357 1.00 89.62 171 LEU A CA 1
ATOM 1405 C C . LEU A 1 171 ? -4.292 6.647 19.932 1.00 89.62 171 LEU A C 1
ATOM 1407 O O . LEU A 1 171 ? -3.129 6.793 19.569 1.00 89.62 171 LEU A O 1
ATOM 1411 N N . THR A 1 172 ? -4.841 7.393 20.889 1.00 86.94 172 THR A N 1
ATOM 1412 C CA . THR A 1 172 ? -4.134 8.508 21.531 1.00 86.94 172 THR A CA 1
ATOM 1413 C C . THR A 1 172 ? -2.851 8.036 22.226 1.00 86.94 172 THR A C 1
ATOM 1415 O O . THR A 1 172 ? -1.820 8.702 22.154 1.00 86.94 172 THR A O 1
ATOM 1418 N N . ARG A 1 173 ? -2.871 6.855 22.860 1.00 85.88 173 ARG A N 1
ATOM 1419 C CA . ARG A 1 173 ? -1.698 6.271 23.541 1.00 85.88 173 ARG A CA 1
ATOM 1420 C C . ARG A 1 173 ? -0.689 5.611 22.600 1.00 85.88 173 ARG A C 1
ATOM 1422 O O . ARG A 1 173 ? 0.462 5.425 22.988 1.00 85.88 173 ARG A O 1
ATOM 1429 N N . ASN A 1 174 ? -1.105 5.236 21.391 1.00 83.56 174 ASN A N 1
ATOM 1430 C CA . ASN A 1 174 ? -0.292 4.488 20.429 1.00 83.56 174 ASN A CA 1
ATOM 1431 C C . ASN A 1 174 ? -0.233 5.183 19.060 1.00 83.56 174 ASN A C 1
ATOM 1433 O O . ASN A 1 174 ? -0.128 4.502 18.041 1.00 83.56 174 ASN A O 1
ATOM 1437 N N . SER A 1 175 ? -0.277 6.519 19.021 1.00 78.19 175 SER A N 1
ATOM 1438 C CA . SER A 1 175 ? -0.359 7.293 17.770 1.00 78.19 175 SER A CA 1
ATOM 1439 C C . SER A 1 175 ? 0.758 6.962 16.780 1.00 78.19 175 SER A C 1
ATOM 1441 O O . SER A 1 175 ? 0.523 6.893 15.587 1.00 78.19 175 SER A O 1
ATOM 1443 N N . LYS A 1 176 ? 1.954 6.626 17.276 1.00 79.75 176 LYS A N 1
ATOM 1444 C CA . LYS A 1 176 ? 3.102 6.215 16.447 1.00 79.75 176 LYS A CA 1
ATOM 1445 C C . LYS A 1 176 ? 2.936 4.866 15.734 1.00 79.75 176 LYS A C 1
ATOM 1447 O O . LYS A 1 176 ? 3.771 4.519 14.908 1.00 79.75 176 LYS A O 1
ATOM 1452 N N . VAL A 1 177 ? 1.960 4.052 16.133 1.00 82.12 177 VAL A N 1
ATOM 1453 C CA . VAL A 1 177 ? 1.766 2.685 15.617 1.00 82.12 177 VAL A CA 1
ATOM 1454 C C . VAL A 1 177 ? 0.672 2.636 14.555 1.00 82.12 177 VAL A C 1
ATOM 1456 O O . VAL A 1 177 ? 0.699 1.772 13.675 1.00 82.12 177 VAL A O 1
ATOM 1459 N N . PHE A 1 178 ? -0.312 3.526 14.653 1.00 80.06 178 PHE A N 1
ATOM 1460 C CA . PHE A 1 178 ? -1.447 3.555 13.747 1.00 80.06 178 PHE A CA 1
ATOM 1461 C C . PHE A 1 178 ? -1.277 4.683 12.749 1.00 80.06 178 PHE A C 1
ATOM 1463 O O . PHE A 1 178 ? -0.956 5.793 13.160 1.00 80.06 178 PHE A O 1
ATOM 1470 N N . PRO A 1 179 ? -1.499 4.410 11.457 1.00 70.94 179 PRO A N 1
ATOM 1471 C CA . PRO A 1 179 ? -1.161 5.372 10.437 1.00 70.94 179 PRO A CA 1
ATOM 1472 C C . PRO A 1 179 ? -2.056 6.603 10.555 1.00 70.94 179 PRO A C 1
ATOM 1474 O O . PRO A 1 179 ? -3.289 6.509 10.476 1.00 70.94 179 PRO A O 1
ATOM 1477 N N . GLU A 1 180 ? -1.438 7.761 10.742 1.00 81.50 180 GLU A N 1
ATOM 1478 C CA . GLU A 1 180 ? -2.175 9.013 10.817 1.00 81.50 180 GLU A CA 1
ATOM 1479 C C . GLU A 1 180 ? -2.731 9.377 9.435 1.00 81.50 180 GLU A C 1
ATOM 1481 O O . GLU A 1 180 ? -2.178 8.992 8.402 1.00 81.50 180 GLU A O 1
ATOM 1486 N N . PRO A 1 181 ? -3.823 10.153 9.359 1.00 78.12 181 PRO A N 1
ATOM 1487 C CA . PRO A 1 181 ? -4.347 10.592 8.072 1.00 78.12 181 PRO A CA 1
ATOM 1488 C C . PRO A 1 181 ? -3.345 11.392 7.218 1.00 78.12 181 PRO A C 1
ATOM 1490 O O . PRO A 1 181 ? -3.451 11.414 5.994 1.00 78.12 181 PRO A O 1
ATOM 1493 N N . SER A 1 182 ? -2.370 12.039 7.858 1.00 79.62 182 SER A N 1
ATOM 1494 C CA . SER A 1 182 ? -1.247 12.735 7.219 1.00 79.62 182 SER A CA 1
ATOM 1495 C C . SER A 1 182 ? -0.283 11.790 6.492 1.00 79.62 182 SER A C 1
ATOM 1497 O O . SER A 1 182 ? 0.357 12.208 5.532 1.00 79.62 182 SER A O 1
ATOM 1499 N N . GLU A 1 183 ? -0.203 10.527 6.913 1.00 82.50 183 GLU A N 1
ATOM 1500 C CA . GLU A 1 183 ? 0.664 9.490 6.339 1.00 82.50 183 GLU A CA 1
ATOM 1501 C C . GLU A 1 183 ? 0.005 8.755 5.164 1.00 82.50 183 GLU A C 1
ATOM 1503 O O . GLU A 1 183 ? 0.568 7.814 4.606 1.00 82.50 183 GLU A O 1
ATOM 1508 N N . ILE A 1 184 ? -1.210 9.156 4.786 1.00 84.75 184 ILE A N 1
ATOM 1509 C CA . ILE A 1 184 ? -1.925 8.556 3.667 1.00 84.75 184 ILE A CA 1
ATOM 1510 C C . ILE A 1 184 ? -1.243 8.933 2.352 1.00 84.75 184 ILE A C 1
ATOM 1512 O O . ILE A 1 184 ? -1.279 10.089 1.911 1.00 84.75 184 ILE A O 1
ATOM 1516 N N . GLU A 1 185 ? -0.728 7.919 1.663 1.00 88.62 185 GLU A N 1
ATOM 1517 C CA . GLU A 1 185 ? -0.105 8.068 0.353 1.00 88.62 185 GLU A CA 1
ATOM 1518 C C . GLU A 1 185 ? -1.005 7.517 -0.756 1.00 88.62 185 GLU A C 1
ATOM 1520 O O . GLU A 1 185 ? -1.669 6.489 -0.605 1.00 88.62 185 GLU A O 1
ATOM 1525 N N . MET A 1 186 ? -1.031 8.233 -1.881 1.00 91.62 186 MET A N 1
ATOM 1526 C CA . MET A 1 186 ? -1.654 7.767 -3.116 1.00 91.62 186 MET A CA 1
ATOM 1527 C C . MET A 1 186 ? -0.541 7.397 -4.078 1.00 91.62 186 MET A C 1
ATOM 1529 O O . MET A 1 186 ? 0.279 8.249 -4.430 1.00 91.62 186 MET A O 1
ATOM 1533 N N . GLU A 1 187 ? -0.536 6.142 -4.486 1.00 91.25 187 GLU A N 1
ATOM 1534 C CA . GLU A 1 187 ? 0.436 5.558 -5.393 1.00 91.25 187 GLU A CA 1
ATOM 1535 C C . GLU A 1 187 ? -0.266 5.188 -6.702 1.00 91.25 187 GLU A C 1
ATOM 1537 O O . GLU A 1 187 ? -1.413 4.741 -6.709 1.00 91.25 187 GLU A O 1
ATOM 1542 N N . VAL A 1 188 ? 0.411 5.402 -7.821 1.00 86.75 188 VAL A N 1
ATOM 1543 C CA . VAL A 1 188 ? 0.025 4.864 -9.121 1.00 86.75 188 VAL A CA 1
ATOM 1544 C C . VAL A 1 188 ? 0.872 3.624 -9.337 1.00 86.75 188 VAL A C 1
ATOM 1546 O O . VAL A 1 188 ? 2.100 3.693 -9.310 1.00 86.75 188 VAL A O 1
ATOM 1549 N N . LEU A 1 189 ? 0.208 2.497 -9.535 1.00 88.88 189 LEU A N 1
ATOM 1550 C CA . LEU A 1 189 ? 0.808 1.225 -9.884 1.00 88.88 189 LEU A CA 1
ATOM 1551 C C . LEU A 1 189 ? 0.529 0.947 -11.353 1.00 88.88 189 LEU A C 1
ATOM 1553 O O . LEU A 1 189 ? -0.618 1.036 -11.771 1.00 88.88 189 LEU A O 1
ATOM 1557 N N . TRP A 1 190 ? 1.537 0.597 -12.139 1.00 86.19 190 TRP A N 1
ATOM 1558 C CA . TRP A 1 190 ? 1.318 0.182 -13.520 1.00 86.19 190 TRP A CA 1
ATOM 1559 C C . TRP A 1 190 ? 2.341 -0.856 -13.946 1.00 86.19 190 TRP A C 1
ATOM 1561 O O . TRP A 1 190 ? 3.468 -0.899 -13.449 1.00 86.19 190 TRP A O 1
ATOM 1571 N N . TYR A 1 191 ? 1.959 -1.686 -14.905 1.00 80.88 191 TYR A N 1
ATOM 1572 C CA . TYR A 1 191 ? 2.903 -2.545 -15.598 1.00 80.88 191 TYR A CA 1
ATOM 1573 C C . TYR A 1 191 ? 3.595 -1.726 -16.694 1.00 80.88 191 TYR A C 1
ATOM 1575 O O . TYR A 1 191 ? 2.985 -1.397 -17.712 1.00 80.88 191 TYR A O 1
ATOM 1583 N N . ALA A 1 192 ? 4.850 -1.309 -16.479 1.00 66.56 192 ALA A N 1
ATOM 1584 C CA . ALA A 1 192 ? 5.563 -0.548 -17.505 1.00 66.56 192 ALA A CA 1
ATOM 1585 C C . ALA A 1 192 ? 5.800 -1.415 -18.734 1.00 66.56 192 ALA A C 1
ATOM 1587 O O . ALA A 1 192 ? 6.375 -2.513 -18.628 1.00 66.56 192 ALA A O 1
ATOM 1588 N N . ARG A 1 193 ? 5.425 -0.875 -19.900 1.00 66.19 193 ARG A N 1
ATOM 1589 C CA . ARG A 1 193 ? 5.724 -1.534 -21.160 1.00 66.19 193 ARG A CA 1
ATOM 1590 C C . ARG A 1 193 ? 7.218 -1.498 -21.338 1.00 66.19 193 ARG A C 1
ATOM 1592 O O . ARG A 1 193 ? 7.859 -0.496 -21.013 1.00 66.19 193 ARG A O 1
ATOM 1599 N N . PRO A 1 194 ? 7.801 -2.522 -21.932 1.00 62.59 194 PRO A N 1
ATOM 1600 C CA . PRO A 1 194 ? 9.243 -2.531 -21.918 1.00 62.59 194 PRO A CA 1
ATOM 1601 C C . PRO A 1 194 ? 9.878 -1.712 -23.064 1.00 62.59 194 PRO A C 1
ATOM 1603 O O . PRO A 1 194 ? 11.076 -1.511 -23.077 1.00 62.59 194 PRO A O 1
ATOM 1606 N N . GLN A 1 195 ? 9.081 -1.102 -23.951 1.00 57.28 195 GLN A N 1
ATOM 1607 C CA . GLN A 1 195 ? 9.504 0.033 -24.799 1.00 57.28 195 GLN A CA 1
ATOM 1608 C C . GLN A 1 195 ? 9.645 1.346 -23.999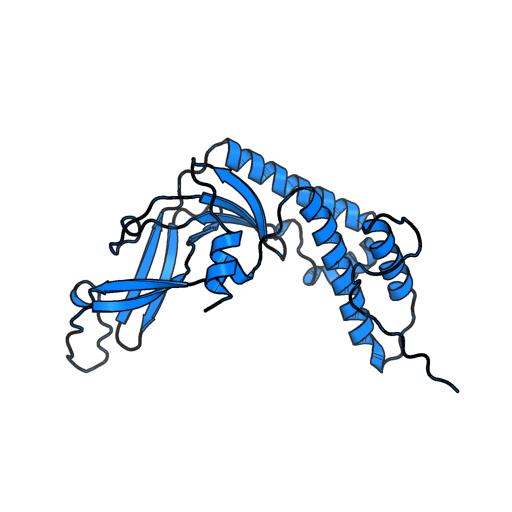 1.00 57.28 195 GLN A C 1
ATOM 1610 O O . GLN A 1 195 ? 10.257 2.309 -24.454 1.00 57.28 195 GLN A O 1
ATOM 1615 N N . GLU A 1 196 ? 8.986 1.413 -22.839 1.00 54.62 196 GLU A N 1
ATOM 1616 C CA . GLU A 1 196 ? 8.910 2.589 -21.965 1.00 54.62 196 GLU A CA 1
ATOM 1617 C C . GLU A 1 196 ? 9.880 2.491 -20.796 1.00 54.62 196 GLU A C 1
ATOM 1619 O O . GLU A 1 196 ? 10.279 3.514 -20.240 1.00 54.62 196 GLU A O 1
ATOM 1624 N N . LEU A 1 197 ? 10.264 1.265 -20.429 1.00 59.19 197 LEU A N 1
ATOM 1625 C CA . LEU A 1 197 ? 11.563 1.057 -19.823 1.00 59.19 197 LEU A CA 1
ATOM 1626 C C . LEU A 1 197 ? 12.587 1.524 -20.850 1.00 59.19 197 LEU A C 1
ATOM 1628 O O . LEU A 1 197 ? 12.494 1.182 -22.026 1.00 59.19 197 LEU A O 1
ATOM 1632 N N . LYS A 1 198 ? 13.603 2.265 -20.421 1.00 64.50 198 LYS A N 1
ATOM 1633 C CA . LYS A 1 198 ? 14.753 2.601 -21.275 1.00 64.50 198 LYS A CA 1
ATOM 1634 C C . LYS A 1 198 ? 15.585 1.356 -21.684 1.00 64.50 198 LYS A C 1
ATOM 1636 O O . LYS A 1 198 ? 16.783 1.491 -21.890 1.00 64.50 198 LYS A O 1
ATOM 1641 N N . ILE A 1 199 ? 14.977 0.159 -21.761 1.00 53.88 199 ILE A N 1
ATOM 1642 C CA . ILE A 1 199 ? 15.523 -1.153 -22.143 1.00 53.88 199 ILE A CA 1
ATOM 1643 C C . ILE A 1 199 ? 14.372 -2.039 -22.703 1.00 53.88 199 ILE A C 1
ATOM 1645 O O . ILE A 1 199 ? 13.458 -2.385 -21.961 1.00 53.88 199 ILE A O 1
ATOM 1649 N N . ASN A 1 200 ? 14.427 -2.395 -23.999 1.00 36.81 200 ASN A N 1
ATOM 1650 C CA . ASN A 1 200 ? 13.349 -3.001 -24.820 1.00 36.81 200 ASN A CA 1
ATOM 1651 C C . ASN A 1 200 ? 12.832 -4.395 -24.397 1.00 36.81 200 ASN A C 1
ATOM 1653 O O . ASN A 1 200 ? 13.626 -5.324 -24.333 1.00 36.81 200 ASN A O 1
ATOM 1657 N N . VAL A 1 201 ? 11.501 -4.567 -24.350 1.00 34.38 201 VAL A N 1
ATOM 1658 C CA . VAL A 1 201 ? 10.636 -5.795 -24.404 1.00 34.38 201 VAL A CA 1
ATOM 1659 C C . VAL A 1 201 ? 9.179 -5.295 -24.704 1.00 34.38 201 VAL A C 1
ATOM 1661 O O . VAL A 1 201 ? 8.938 -4.087 -24.678 1.00 34.38 201 VAL A O 1
ATOM 1664 N N . ALA A 1 202 ? 8.189 -6.146 -25.022 1.00 31.19 202 ALA A N 1
ATOM 1665 C CA . ALA A 1 202 ? 6.828 -5.766 -25.469 1.00 31.19 202 ALA A CA 1
ATOM 1666 C C . ALA A 1 202 ? 5.687 -6.118 -24.477 1.00 31.19 202 ALA A C 1
ATOM 1668 O O . ALA A 1 202 ? 5.715 -7.217 -23.941 1.00 31.19 202 ALA A O 1
ATOM 1669 N N . GLN A 1 203 ? 4.700 -5.213 -24.280 1.00 41.78 203 GLN A N 1
ATOM 1670 C CA . GLN A 1 203 ? 3.306 -5.410 -23.776 1.00 41.78 203 GLN A CA 1
ATOM 1671 C C . GLN A 1 203 ? 2.569 -4.047 -23.629 1.00 41.78 203 GLN A C 1
ATOM 1673 O O . GLN A 1 203 ? 3.199 -3.030 -23.915 1.00 41.78 203 GLN A O 1
ATOM 1678 N N . ASN A 1 204 ? 1.269 -4.010 -23.263 1.00 46.22 204 ASN A N 1
ATOM 1679 C CA . ASN A 1 204 ? 0.427 -2.799 -23.076 1.00 46.22 204 ASN A CA 1
ATOM 1680 C C . ASN A 1 204 ? 0.447 -2.249 -21.616 1.00 46.22 204 ASN A C 1
ATOM 1682 O O . ASN A 1 204 ? 1.156 -2.792 -20.779 1.00 46.22 204 ASN A O 1
ATOM 1686 N N . LYS A 1 205 ? -0.204 -1.097 -21.345 1.00 56.94 205 LYS A N 1
ATOM 1687 C CA . LYS A 1 205 ? -0.118 -0.305 -20.090 1.00 56.94 205 LYS A CA 1
ATOM 1688 C C . LYS A 1 205 ? -1.447 -0.423 -19.363 1.00 56.94 205 LYS A C 1
ATOM 1690 O O . LYS A 1 205 ? -2.434 -0.008 -19.955 1.00 56.94 205 LYS A O 1
ATOM 1695 N N . ASP A 1 206 ? -1.396 -0.787 -18.085 1.00 62.91 206 ASP A N 1
ATOM 1696 C CA . ASP A 1 206 ? -2.588 -0.920 -17.246 1.00 62.91 206 ASP A CA 1
ATOM 1697 C C . ASP A 1 206 ? -2.336 -0.220 -15.894 1.00 62.91 206 ASP A C 1
ATOM 1699 O O . ASP A 1 206 ? -1.650 -0.780 -15.028 1.00 62.91 206 ASP A O 1
ATOM 1703 N N . PRO A 1 207 ? -2.766 1.043 -15.708 1.00 74.75 207 PRO A N 1
ATOM 1704 C CA . PRO A 1 207 ? -2.569 1.776 -14.463 1.00 74.75 207 PRO A CA 1
ATOM 1705 C C . PRO A 1 207 ? -3.685 1.564 -13.425 1.00 74.75 207 PRO A C 1
ATOM 1707 O O . PRO A 1 207 ? -4.879 1.503 -13.715 1.00 74.75 207 PRO A O 1
ATOM 1710 N N . ALA A 1 208 ? -3.285 1.539 -12.156 1.00 77.56 208 ALA A N 1
ATOM 1711 C CA . ALA A 1 208 ? -4.145 1.469 -10.987 1.00 77.56 208 ALA A CA 1
ATOM 1712 C C . ALA A 1 208 ? -3.739 2.519 -9.949 1.00 77.56 208 ALA A C 1
ATOM 1714 O O . ALA A 1 208 ? -2.571 2.673 -9.607 1.00 77.56 208 ALA A O 1
ATOM 1715 N N . LEU A 1 209 ? -4.722 3.213 -9.387 1.00 82.31 209 LEU A N 1
ATOM 1716 C CA . LEU A 1 209 ? -4.557 4.091 -8.238 1.00 82.31 209 LEU A CA 1
ATOM 1717 C C . LEU A 1 209 ? -4.748 3.289 -6.955 1.00 82.31 209 LEU A C 1
ATOM 1719 O O . LEU A 1 209 ? -5.817 2.720 -6.705 1.00 82.31 209 LEU A O 1
ATOM 1723 N N . ILE A 1 210 ? -3.718 3.310 -6.121 1.00 86.31 210 ILE A N 1
ATOM 1724 C CA . ILE A 1 210 ? -3.646 2.611 -4.849 1.00 86.31 210 ILE A CA 1
ATOM 1725 C C . ILE A 1 210 ? -3.570 3.633 -3.722 1.00 86.31 210 ILE A C 1
ATOM 1727 O O . ILE A 1 210 ? -2.790 4.582 -3.749 1.00 86.31 210 ILE A O 1
ATOM 1731 N N . LEU A 1 211 ? -4.387 3.420 -2.702 1.00 86.19 211 LEU A N 1
ATOM 1732 C CA . LEU A 1 211 ? -4.286 4.100 -1.424 1.00 86.19 211 LEU A CA 1
ATOM 1733 C C . LEU A 1 211 ? -3.445 3.239 -0.483 1.00 86.19 211 LEU A C 1
ATOM 1735 O O . LEU A 1 211 ? -3.837 2.117 -0.156 1.00 86.19 211 LEU A O 1
ATOM 1739 N N . LYS A 1 212 ? -2.326 3.773 -0.004 1.00 83.50 212 LYS A N 1
ATOM 1740 C CA . LYS A 1 212 ? -1.472 3.114 0.981 1.00 83.50 212 LYS A CA 1
ATOM 1741 C C . LYS A 1 212 ? -1.760 3.681 2.361 1.00 83.50 212 LYS A C 1
ATOM 1743 O O . LYS A 1 212 ? -1.434 4.826 2.664 1.00 83.50 212 LYS A O 1
ATOM 1748 N N . TRP A 1 213 ? -2.389 2.865 3.202 1.00 79.44 213 TRP A N 1
ATOM 1749 C CA . TRP A 1 213 ? -2.686 3.219 4.587 1.00 79.44 213 TRP A CA 1
ATOM 1750 C C . TRP A 1 213 ? -2.447 2.005 5.483 1.00 79.44 213 TRP A C 1
ATOM 1752 O O . TRP A 1 213 ? -3.363 1.228 5.760 1.00 79.44 213 TRP A O 1
ATOM 1762 N N . LYS A 1 214 ? -1.163 1.781 5.816 1.00 81.81 214 LYS A N 1
ATOM 1763 C CA . LYS A 1 214 ? -0.562 0.542 6.368 1.00 81.81 214 LYS A CA 1
ATOM 1764 C C . LYS A 1 214 ? -0.711 -0.705 5.483 1.00 81.81 214 LYS A C 1
ATOM 1766 O O . LYS A 1 214 ? 0.187 -1.539 5.449 1.00 81.81 214 LYS A O 1
ATOM 1771 N N . ARG A 1 215 ? -1.804 -0.803 4.731 1.00 85.56 215 ARG A N 1
ATOM 1772 C CA . ARG A 1 215 ? -2.084 -1.794 3.693 1.00 85.56 215 ARG A CA 1
ATOM 1773 C C . ARG A 1 215 ? -2.478 -1.080 2.393 1.00 85.56 215 ARG A C 1
ATOM 1775 O O . ARG A 1 215 ? -2.979 0.048 2.457 1.00 85.56 215 ARG A O 1
ATOM 1782 N N . PRO A 1 216 ? -2.233 -1.700 1.233 1.00 88.38 216 PRO A N 1
ATOM 1783 C CA . PRO A 1 216 ? -2.627 -1.161 -0.063 1.00 88.38 216 PRO A CA 1
ATOM 1784 C C . PRO A 1 216 ? -4.107 -1.451 -0.357 1.00 88.38 216 PRO A C 1
ATOM 1786 O O . PRO A 1 216 ? -4.593 -2.564 -0.150 1.00 88.38 216 PRO A O 1
ATOM 1789 N N . TYR A 1 217 ? -4.824 -0.460 -0.879 1.00 88.62 217 TYR A N 1
ATOM 1790 C CA . TYR A 1 217 ? -6.218 -0.593 -1.303 1.00 88.62 217 TYR A CA 1
ATOM 1791 C C . TYR A 1 217 ? -6.403 -0.047 -2.716 1.00 88.62 217 TYR A C 1
ATOM 1793 O O . TYR A 1 217 ? -5.965 1.065 -3.012 1.00 88.62 217 TYR A O 1
ATOM 1801 N N . LEU A 1 218 ? -7.085 -0.801 -3.575 1.00 88.94 218 LEU A N 1
ATOM 1802 C CA . LEU A 1 218 ? -7.409 -0.375 -4.931 1.00 88.94 218 LEU A CA 1
ATOM 1803 C C . LEU A 1 218 ? -8.523 0.674 -4.901 1.00 88.94 218 LEU A C 1
ATOM 1805 O O . LEU A 1 218 ? -9.650 0.384 -4.493 1.00 88.94 218 LEU A O 1
ATOM 1809 N N . VAL A 1 219 ? -8.204 1.886 -5.351 1.00 87.50 219 VAL A N 1
ATOM 1810 C CA . VAL A 1 219 ? -9.148 3.009 -5.416 1.00 87.50 219 VAL A CA 1
ATOM 1811 C C . VAL A 1 219 ? -9.774 3.122 -6.796 1.00 87.50 219 VAL A C 1
ATOM 1813 O O . VAL A 1 219 ? -10.977 3.354 -6.910 1.00 87.50 219 VAL A O 1
ATOM 1816 N N . HIS A 1 220 ? -8.970 2.986 -7.848 1.00 85.81 220 HIS A N 1
ATOM 1817 C CA . HIS A 1 220 ? -9.445 3.121 -9.219 1.00 85.81 220 HIS A CA 1
ATOM 1818 C C . HIS A 1 220 ? -8.488 2.455 -10.207 1.00 85.81 220 HIS A C 1
ATOM 1820 O O . HIS A 1 220 ? -7.291 2.407 -9.957 1.00 85.81 220 HIS A O 1
ATOM 1826 N N . GLN A 1 221 ? -9.014 1.991 -11.334 1.00 84.50 221 GLN A N 1
ATOM 1827 C CA . GLN A 1 221 ? -8.261 1.581 -12.518 1.00 84.50 221 GLN A CA 1
ATOM 1828 C C . GLN A 1 221 ? -8.848 2.340 -13.703 1.00 84.50 221 GLN A C 1
ATOM 1830 O O . GLN A 1 221 ? -10.066 2.544 -13.744 1.00 84.50 221 GLN A O 1
ATOM 1835 N N . TRP A 1 222 ? -7.993 2.788 -14.610 1.00 78.75 222 TRP A N 1
ATOM 1836 C CA . TRP A 1 222 ? -8.391 3.426 -15.862 1.00 78.75 222 TRP A CA 1
ATOM 1837 C C . TRP A 1 222 ? -7.544 2.844 -16.990 1.00 78.75 222 TRP A C 1
ATOM 1839 O O . TRP A 1 222 ? -6.443 2.380 -16.723 1.00 78.75 222 TRP A O 1
ATOM 1849 N N . ASP A 1 223 ? -8.080 2.889 -18.209 1.00 68.25 223 ASP A N 1
ATOM 1850 C CA . ASP A 1 223 ? -7.721 2.078 -19.389 1.00 68.25 223 ASP A CA 1
ATOM 1851 C C . ASP A 1 223 ? -8.488 0.740 -19.489 1.00 68.25 223 ASP A C 1
ATOM 1853 O O . ASP A 1 223 ? -9.149 0.309 -18.543 1.00 68.25 223 ASP A O 1
ATOM 1857 N N . GLU A 1 224 ? -8.525 0.177 -20.703 1.00 53.12 224 GLU A N 1
ATOM 1858 C CA . GLU A 1 224 ? -9.478 -0.868 -21.124 1.00 53.12 224 GLU A CA 1
ATOM 1859 C C . GLU A 1 224 ? -9.156 -2.271 -20.582 1.00 53.12 224 GLU A C 1
ATOM 1861 O O . GLU A 1 224 ? -10.065 -3.094 -20.466 1.00 53.12 224 GLU A O 1
ATOM 1866 N N . ASP A 1 225 ? -7.909 -2.520 -20.175 1.00 59.06 225 ASP A N 1
ATOM 1867 C CA . ASP A 1 225 ? -7.471 -3.802 -19.631 1.00 59.06 225 ASP A CA 1
ATOM 1868 C C . ASP A 1 225 ? -7.312 -3.705 -18.100 1.00 59.06 225 ASP A C 1
ATOM 1870 O O . ASP A 1 225 ? -6.516 -2.944 -17.545 1.00 59.06 225 ASP A O 1
ATOM 1874 N N . VAL A 1 226 ? -8.131 -4.472 -17.378 1.00 63.47 226 VAL A N 1
ATOM 1875 C CA . VAL A 1 226 ? -8.057 -4.579 -15.915 1.00 63.47 226 VAL A CA 1
ATOM 1876 C C . VAL A 1 226 ? -6.769 -5.313 -15.554 1.00 63.47 226 VAL A C 1
ATOM 1878 O O . VAL A 1 226 ? -6.623 -6.467 -15.943 1.00 63.47 226 VAL A O 1
ATOM 1881 N N . ILE A 1 227 ? -5.882 -4.702 -14.750 1.00 68.56 227 ILE A N 1
ATOM 1882 C CA . ILE A 1 227 ? -4.713 -5.417 -14.200 1.00 68.56 227 ILE A CA 1
ATOM 1883 C C . ILE A 1 227 ? -5.224 -6.700 -13.521 1.00 68.56 227 ILE A C 1
ATOM 1885 O O . ILE A 1 227 ? -5.946 -6.580 -12.516 1.00 68.56 227 ILE A O 1
ATOM 1889 N N . PRO A 1 228 ? -4.848 -7.905 -13.991 1.00 71.31 228 PRO A N 1
ATOM 1890 C CA . PRO A 1 228 ? -5.335 -9.162 -13.436 1.00 71.31 228 PRO A CA 1
ATOM 1891 C C . PRO A 1 228 ? -4.556 -9.495 -12.157 1.00 71.31 228 PRO A C 1
ATOM 1893 O O . PRO A 1 228 ? -3.826 -10.474 -12.065 1.00 71.31 228 PRO A O 1
ATOM 1896 N N . ILE A 1 229 ? -4.690 -8.632 -11.144 1.00 71.00 229 ILE A N 1
ATOM 1897 C CA . ILE A 1 229 ? -3.941 -8.684 -9.881 1.00 71.00 229 ILE A CA 1
ATOM 1898 C C . ILE A 1 229 ? -4.040 -10.067 -9.222 1.00 71.00 229 ILE A C 1
ATOM 1900 O O . ILE A 1 229 ? -3.072 -10.544 -8.639 1.00 71.00 229 ILE A O 1
ATOM 1904 N N . GLU A 1 230 ? -5.213 -10.695 -9.290 1.00 69.31 230 GLU A N 1
ATOM 1905 C CA . GLU A 1 230 ? -5.461 -12.001 -8.676 1.00 69.31 230 GLU A CA 1
ATOM 1906 C C . GLU A 1 230 ? -4.738 -13.129 -9.413 1.00 69.31 230 GLU A C 1
ATOM 1908 O O . GLU A 1 230 ? -4.108 -13.951 -8.757 1.00 69.31 230 GLU A O 1
ATOM 1913 N N . GLU A 1 231 ? -4.759 -13.129 -10.745 1.00 72.12 231 GLU A N 1
ATOM 1914 C CA . GLU A 1 231 ? -4.057 -14.120 -11.572 1.00 72.12 231 GLU A CA 1
ATOM 1915 C C . GLU A 1 231 ? -2.542 -13.980 -11.403 1.00 72.12 231 GLU A C 1
ATOM 1917 O O . GLU A 1 231 ? -1.862 -14.954 -11.105 1.00 72.12 231 GLU A O 1
ATOM 1922 N N . LEU A 1 232 ? -2.029 -12.746 -11.435 1.00 68.62 232 LEU A N 1
ATOM 1923 C CA . LEU A 1 232 ? -0.603 -12.464 -11.238 1.00 68.62 232 LEU A CA 1
ATOM 1924 C C . LEU A 1 232 ? -0.100 -12.878 -9.849 1.00 68.62 232 LEU A C 1
ATOM 1926 O O . LEU A 1 232 ? 1.053 -13.273 -9.699 1.00 68.62 232 LEU A O 1
ATOM 1930 N N . LEU A 1 233 ? -0.945 -12.780 -8.817 1.00 66.69 233 LEU A N 1
ATOM 1931 C CA . LEU A 1 233 ? -0.609 -13.274 -7.481 1.00 66.69 233 LEU A CA 1
ATOM 1932 C C . LEU A 1 233 ? -0.636 -14.802 -7.407 1.00 66.69 233 LEU A C 1
ATOM 1934 O O . LEU A 1 233 ? 0.153 -15.357 -6.652 1.00 66.69 233 LEU A O 1
ATOM 1938 N N . ILE A 1 234 ? -1.533 -15.469 -8.135 1.00 69.06 234 ILE A N 1
ATOM 1939 C CA . ILE A 1 234 ? -1.593 -16.935 -8.189 1.00 69.06 234 ILE A CA 1
ATOM 1940 C C . ILE A 1 234 ? -0.348 -17.468 -8.901 1.00 69.06 234 ILE A C 1
ATOM 1942 O O . ILE A 1 234 ? 0.387 -18.249 -8.302 1.00 69.06 234 ILE A O 1
ATOM 1946 N N . ASP A 1 235 ? -0.055 -16.960 -10.098 1.00 62.88 235 ASP A N 1
ATOM 1947 C CA . ASP A 1 235 ? 1.104 -17.366 -10.901 1.00 62.88 235 ASP A CA 1
ATOM 1948 C C . ASP A 1 235 ? 2.430 -17.135 -10.167 1.00 62.88 235 ASP A C 1
ATOM 1950 O O . ASP A 1 235 ? 3.369 -17.914 -10.288 1.00 62.88 235 ASP A O 1
ATOM 1954 N N . ALA A 1 236 ? 2.525 -16.068 -9.372 1.00 56.97 236 ALA A N 1
ATOM 1955 C CA . ALA A 1 236 ? 3.741 -15.776 -8.625 1.00 56.97 236 ALA A CA 1
ATOM 1956 C C . ALA A 1 236 ? 3.876 -16.530 -7.291 1.00 56.97 236 ALA A C 1
ATOM 1958 O O . ALA A 1 236 ? 4.951 -16.515 -6.686 1.00 56.97 236 ALA A O 1
ATOM 1959 N N . LEU A 1 237 ? 2.796 -17.130 -6.782 1.00 55.97 237 LEU A N 1
ATOM 1960 C CA . LEU A 1 237 ? 2.798 -17.891 -5.528 1.00 55.97 237 LEU A CA 1
ATOM 1961 C C . LEU A 1 237 ? 2.844 -19.408 -5.745 1.00 55.97 237 LEU A C 1
ATOM 1963 O O . LEU A 1 237 ? 3.087 -20.119 -4.768 1.00 55.97 237 LEU A O 1
ATOM 1967 N N . ASP A 1 238 ? 2.646 -19.880 -6.976 1.00 44.78 238 ASP A N 1
ATOM 1968 C CA . ASP A 1 238 ? 2.696 -21.293 -7.364 1.00 44.78 238 ASP A CA 1
ATOM 1969 C C . ASP A 1 238 ? 3.806 -21.498 -8.427 1.00 44.78 238 ASP A C 1
ATOM 1971 O O . ASP A 1 238 ? 3.539 -21.377 -9.623 1.00 44.78 238 ASP A O 1
ATOM 1975 N N . PRO A 1 239 ? 5.076 -21.688 -8.007 1.00 47.97 239 PRO A N 1
ATOM 1976 C CA . PRO A 1 239 ? 6.234 -21.756 -8.907 1.00 47.97 239 PRO A CA 1
ATOM 1977 C C . PRO A 1 239 ? 6.334 -23.049 -9.729 1.00 47.97 239 PRO A C 1
ATOM 1979 O O . PRO A 1 239 ? 5.990 -24.136 -9.207 1.00 47.97 239 PRO A O 1
#

Sequence (239 aa):
METEVVDFRPITDCGVYYNKPKEGKILEALEQIYNYSPLRTQSDTKKNAVLTLVDEWFRFKMSRHYKELSPKLFDLQREVTVDLEKHEAYSYGSGDELKGLCKIDIPLFCNARLQDRVWRYIHDGKKYKIDFESGVPFIPDEAIKKSAEAKQKSYKIYTKALGTNPLDEILTRNSKVFPEPSEIEMEVLWYARPQELKINVAQNKDPALILKWKRPYLVHQWDEDVIPIEELLIDALDP

Foldseek 3Di:
DDDDDPDPDDPDVDDDDDDDDPLVVLQVVLVVLVPDDDDPVCVVVSLVSNLVSLVVNLVVLVVVQFPFADPCLQVDKDKDKFAQQVFDWPDPPDPDRDGDIDIDIDGQKFKDFPPDQKGWDWDDDPTGIDIWIFGDDDDDPVNVVLVVVSLVSSQVSVVVLCVDPPSVVSCVVPVVSFFDSVNKTKMKIWRGAQVRTPHDDGDDIKIFIWIDGVTTTTRDTDDDDHPPSVVSVVVRVPD

Radius of gyration: 23.42 Å; chains: 1; bounding box: 66×38×67 Å

Secondary structure (DSSP, 8-state):
------------S--------HHHHHHHHHHHHHH----GGGHHHHHHHHHHHHHHHHHHHHHTTSEEPPGGGGG-EEEEEEEGGGS-B--SS------SEEEEEEESSEEEETT-SEEEEEEE-SSBEEEEEEEPPP--HHHHHHHHHHHHHHHHHHHHHHTSTTHHHHHHHTTTTSPPGGG-EEEEEE---TTTSSS-------EEEEEEESEEEEEEE-SSS---HHHHHHHHH--